Protein AF-V4HHB4-F1 (afdb_monomer)

Nearest PDB structures (foldseek):
  3eu4-assembly1_A  TM=8.683E-01  e=1.057E-12  Bacillus subtilis
  7unn-assembly1_A  TM=8.597E-01  e=3.939E-11  Corynebacterium diphtheriae
  7uno-assembly1_A  TM=8.588E-01  e=6.604E-11  Corynebacterium diphtheriae
  4pwo-assembly1_A  TM=8.362E-01  e=4.368E-11  Corynebacterium diphtheriae
  4pwp-assembly1_A  TM=8.387E-01  e=9.986E-11  Corynebacterium diphtheriae

InterPro domains:
  IPR012336 Thioredoxin-like fold [PF13462] (155-325)
  IPR036249 Thioredoxin-like superfamily [SSF52833] (148-316)

Sequence (330 aa):
MPSPSCPVCDERFDSPGAAQSHAWDAHSACHHCGQQFESGDETDLYRHWLTAHDEELTRIERKRAESAVGSPTFSDRLSNGGVGAAVGGLSRRSLLVGGGTVAVAGLALGGVALTDGASNDDGDGDGGGSASSVPDGPVATAQVPSAPGDRRYATMGSDDAAVNVTYFGNWKCPYCADFSTGFLADLVTDYVATGDVSLTYRNLTYVNGGPFLGSDTPAAARAGLAVWNEDPESYWRYHEYVMANQPPESDQWATADRLVEFATRAEVSDPSVVRTAVEENRYEEALRATTAAANEAGVSGTPTLVVGGRTVSPFQEDQTRSVIESAVSN

pLDDT: mean 84.09, std 22.55, range [25.25, 98.88]

Organism: NCBI:txid1324957

Structure (mmCIF, N/CA/C/O backbone):
data_AF-V4HHB4-F1
#
_entry.id   AF-V4HHB4-F1
#
loop_
_atom_site.group_PDB
_atom_site.id
_atom_site.type_symbol
_atom_site.label_atom_i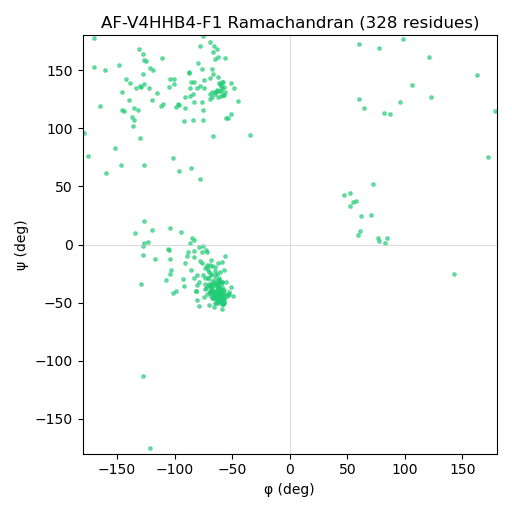d
_atom_site.label_alt_id
_atom_site.label_comp_id
_atom_site.label_asym_id
_atom_site.label_entity_id
_atom_site.label_seq_id
_atom_site.pdbx_PDB_ins_code
_atom_site.Cartn_x
_atom_site.Cartn_y
_atom_site.Cartn_z
_atom_site.occupancy
_atom_site.B_iso_or_equiv
_atom_site.auth_seq_id
_atom_site.auth_comp_id
_atom_site.auth_asym_id
_atom_site.auth_atom_id
_atom_site.pdbx_PDB_model_num
ATOM 1 N N . MET A 1 1 ? 10.190 -57.390 -5.825 1.00 57.91 1 MET A N 1
ATOM 2 C CA . MET A 1 1 ? 9.297 -56.437 -5.132 1.00 57.91 1 MET A CA 1
ATOM 3 C C . MET A 1 1 ? 8.063 -57.216 -4.712 1.00 57.91 1 MET A C 1
ATOM 5 O O . MET A 1 1 ? 7.712 -58.127 -5.459 1.00 57.91 1 MET A O 1
ATOM 9 N N . PRO A 1 2 ? 7.470 -56.973 -3.534 1.00 72.81 2 PRO A N 1
ATOM 10 C CA . PRO A 1 2 ? 6.202 -57.613 -3.191 1.00 72.81 2 PRO A CA 1
ATOM 11 C C . PRO A 1 2 ? 5.148 -57.263 -4.251 1.00 72.81 2 PRO A C 1
ATOM 13 O O . PRO A 1 2 ? 5.136 -56.135 -4.745 1.00 72.81 2 PRO A O 1
ATOM 16 N N . SER A 1 3 ? 4.319 -58.238 -4.634 1.00 83.81 3 SER A N 1
ATOM 17 C CA . SER A 1 3 ? 3.186 -57.989 -5.530 1.00 83.81 3 SER A CA 1
ATOM 18 C C . SER A 1 3 ? 2.256 -56.958 -4.887 1.00 83.81 3 SER A C 1
ATOM 20 O O . SER A 1 3 ? 1.986 -57.090 -3.689 1.00 83.81 3 SER A O 1
ATOM 22 N N . PRO A 1 4 ? 1.787 -55.948 -5.636 1.00 90.44 4 PRO A N 1
ATOM 23 C CA . PRO A 1 4 ? 0.878 -54.938 -5.109 1.00 90.44 4 PRO A CA 1
ATOM 24 C C . PRO A 1 4 ? -0.414 -55.594 -4.618 1.00 90.44 4 PRO A C 1
ATOM 26 O O . PRO A 1 4 ? -0.935 -56.504 -5.268 1.00 90.44 4 PRO A O 1
ATOM 29 N N . SER A 1 5 ? -0.910 -55.145 -3.466 1.00 93.88 5 SER A N 1
ATOM 30 C CA . SER A 1 5 ? -2.145 -55.638 -2.859 1.00 93.88 5 SER A CA 1
ATOM 31 C C . SER A 1 5 ? -3.183 -54.532 -2.711 1.00 93.88 5 SER A C 1
ATOM 33 O O . SER A 1 5 ? -2.829 -53.366 -2.546 1.00 93.88 5 SER A O 1
ATOM 35 N N . CYS A 1 6 ? -4.462 -54.899 -2.764 1.00 93.75 6 CYS A N 1
ATOM 36 C CA . CYS A 1 6 ? -5.552 -53.982 -2.455 1.00 93.75 6 CYS A CA 1
ATOM 37 C C . CYS A 1 6 ? -5.530 -53.625 -0.957 1.00 93.75 6 CYS A C 1
ATOM 39 O O . CYS A 1 6 ? -5.491 -54.543 -0.138 1.00 93.75 6 CYS A O 1
ATOM 41 N N . PRO A 1 7 ? -5.614 -52.337 -0.573 1.00 92.69 7 PRO A N 1
ATOM 42 C CA . PRO A 1 7 ? -5.589 -51.924 0.835 1.00 92.69 7 PRO A CA 1
ATOM 43 C C . PRO A 1 7 ? -6.869 -52.271 1.617 1.00 92.69 7 PRO A C 1
ATOM 45 O O . PRO A 1 7 ? -6.915 -52.055 2.823 1.00 92.69 7 PRO A O 1
ATOM 48 N N . VAL A 1 8 ? -7.914 -52.772 0.946 1.00 94.12 8 VAL A N 1
ATOM 49 C CA . VAL A 1 8 ? -9.215 -53.085 1.564 1.00 94.12 8 VAL A CA 1
ATOM 50 C C . VAL A 1 8 ? -9.383 -54.583 1.833 1.00 94.12 8 VAL A C 1
ATOM 52 O O . VAL A 1 8 ? -9.893 -54.962 2.884 1.00 94.12 8 VAL A O 1
ATOM 55 N N . CYS A 1 9 ? -8.965 -55.443 0.899 1.00 95.62 9 CYS A N 1
ATOM 56 C CA . CYS A 1 9 ? -9.180 -56.895 0.972 1.00 95.62 9 CYS A CA 1
ATOM 57 C C . CYS A 1 9 ? -7.891 -57.732 0.914 1.00 95.62 9 CYS A C 1
ATOM 59 O O . CYS A 1 9 ? -7.968 -58.960 0.901 1.00 95.62 9 CYS A O 1
ATOM 61 N N . ASP A 1 10 ? -6.721 -57.089 0.842 1.00 91.81 10 ASP A N 1
ATOM 62 C CA . ASP A 1 10 ? -5.393 -57.713 0.755 1.00 91.81 10 ASP A CA 1
ATOM 63 C C . ASP A 1 10 ? -5.166 -58.642 -0.459 1.00 91.81 10 ASP A C 1
ATOM 65 O O . ASP A 1 10 ? -4.120 -59.299 -0.560 1.00 91.81 10 ASP A O 1
ATOM 69 N N . GLU A 1 11 ? -6.098 -58.680 -1.422 1.00 94.69 11 GLU A N 1
ATOM 70 C CA . GLU A 1 11 ? -5.916 -59.398 -2.686 1.00 94.69 11 GLU A CA 1
ATOM 71 C C . GLU A 1 11 ? -4.696 -58.863 -3.436 1.00 94.69 11 GLU A C 1
ATOM 73 O O . GLU A 1 11 ? -4.443 -57.658 -3.459 1.00 94.69 11 GLU A O 1
ATOM 78 N N . ARG A 1 12 ? -3.917 -59.763 -4.045 1.00 94.94 12 ARG A N 1
ATOM 79 C CA . ARG A 1 12 ? -2.663 -59.431 -4.733 1.00 94.94 12 ARG A CA 1
ATOM 80 C C . ARG A 1 12 ? -2.845 -59.438 -6.240 1.00 94.94 12 ARG A C 1
ATOM 82 O O . ARG A 1 12 ? -3.492 -60.328 -6.781 1.00 94.94 12 ARG A O 1
ATOM 89 N N . PHE A 1 13 ? -2.183 -58.500 -6.905 1.00 94.81 13 PHE A N 1
ATOM 90 C CA . PHE A 1 13 ? -2.297 -58.282 -8.342 1.00 94.81 13 PHE A CA 1
ATOM 91 C C . PHE A 1 13 ? -0.931 -58.294 -9.024 1.00 94.81 13 PHE A C 1
ATOM 93 O O . PHE A 1 13 ? 0.106 -58.050 -8.405 1.00 94.81 13 PHE A O 1
ATOM 100 N N . ASP A 1 14 ? -0.940 -58.536 -10.333 1.00 93.44 14 ASP A N 1
ATOM 101 C CA . ASP A 1 14 ? 0.281 -58.617 -11.141 1.00 93.44 14 ASP A CA 1
ATOM 102 C C . ASP A 1 14 ? 0.873 -57.239 -11.482 1.00 93.44 14 ASP A C 1
ATOM 104 O O . ASP A 1 14 ? 2.021 -57.143 -11.916 1.00 93.44 14 ASP A O 1
ATOM 108 N N . SER A 1 15 ? 0.114 -56.153 -11.282 1.00 91.56 15 SER A N 1
ATOM 109 C CA . SER A 1 15 ? 0.593 -54.786 -11.505 1.00 91.56 15 SER A CA 1
ATOM 110 C C . SER A 1 15 ? -0.054 -53.763 -10.561 1.00 91.56 15 SER A C 1
ATOM 112 O O . SER A 1 15 ? -1.184 -53.978 -10.114 1.00 91.56 15 SER A O 1
ATOM 114 N N . PRO A 1 16 ? 0.622 -52.629 -10.278 1.00 87.19 16 PRO A N 1
ATOM 115 C CA . PRO A 1 16 ? 0.059 -51.562 -9.448 1.00 87.19 16 PRO A CA 1
ATOM 116 C C . PRO A 1 16 ? -1.238 -50.991 -10.024 1.00 87.19 16 PRO A C 1
ATOM 118 O O . PRO A 1 16 ? -2.193 -50.789 -9.286 1.00 87.19 16 PRO A O 1
ATOM 121 N N . 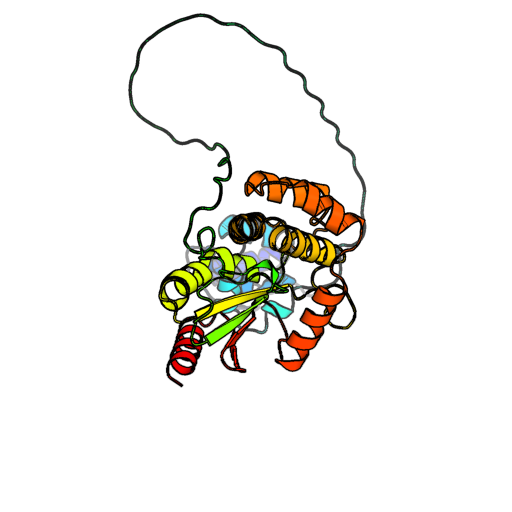GLY A 1 17 ? -1.311 -50.831 -11.351 1.00 89.50 17 GLY A N 1
ATOM 122 C CA . GLY A 1 17 ? -2.521 -50.352 -12.022 1.00 89.50 17 GLY A CA 1
ATOM 123 C C . GLY A 1 17 ? -3.707 -51.311 -11.879 1.00 89.50 17 GLY A C 1
ATOM 124 O O . GLY A 1 17 ? -4.843 -50.864 -11.740 1.00 89.50 17 GLY A O 1
ATOM 125 N N . ALA A 1 18 ? -3.459 -52.626 -11.846 1.00 92.44 18 ALA A N 1
ATOM 126 C CA . ALA A 1 18 ? -4.510 -53.612 -11.590 1.00 92.44 18 ALA A CA 1
ATOM 127 C C . ALA A 1 18 ? -5.010 -53.553 -10.137 1.00 92.44 18 ALA A C 1
ATOM 129 O O . ALA A 1 18 ? -6.217 -53.589 -9.914 1.00 92.44 18 ALA A O 1
ATOM 130 N N . ALA A 1 19 ? -4.107 -53.389 -9.163 1.00 91.81 19 ALA A N 1
ATOM 131 C CA . ALA A 1 19 ? -4.487 -53.204 -7.760 1.00 91.81 19 ALA A CA 1
ATOM 132 C C . ALA A 1 19 ? -5.270 -51.897 -7.538 1.00 91.81 19 ALA A C 1
ATOM 134 O O . ALA A 1 19 ? -6.264 -51.889 -6.815 1.00 91.81 19 ALA A O 1
ATOM 135 N N . GLN A 1 20 ? -4.853 -50.811 -8.196 1.00 91.75 20 GLN A N 1
ATOM 136 C CA . GLN A 1 20 ? -5.536 -49.517 -8.173 1.00 91.75 20 GLN A CA 1
ATOM 137 C C . GLN A 1 20 ? -6.944 -49.604 -8.765 1.00 91.75 20 GLN A C 1
ATOM 139 O O . GLN A 1 20 ? -7.893 -49.152 -8.131 1.00 91.75 20 GLN A O 1
ATOM 144 N N . SER A 1 21 ? -7.079 -50.224 -9.941 1.00 92.56 21 SER A N 1
ATOM 145 C CA . SER A 1 21 ? -8.384 -50.394 -10.595 1.00 92.56 21 SER A CA 1
ATOM 146 C C . SER A 1 21 ? -9.309 -51.256 -9.735 1.00 92.56 21 SER A C 1
ATOM 148 O O . SER A 1 21 ? -10.448 -50.881 -9.502 1.00 92.56 21 SER A O 1
ATOM 150 N N . HIS A 1 22 ? -8.801 -52.350 -9.155 1.00 95.06 22 HIS A N 1
ATOM 151 C CA . HIS A 1 22 ? -9.589 -53.182 -8.245 1.00 95.06 22 HIS A CA 1
ATOM 152 C C . HIS A 1 22 ? -10.041 -52.429 -6.984 1.00 95.06 22 HIS A C 1
ATOM 154 O O . HIS A 1 22 ? -11.185 -52.590 -6.564 1.00 95.06 22 HIS A O 1
ATOM 160 N N . ALA A 1 23 ? -9.175 -51.610 -6.373 1.00 94.19 23 ALA A N 1
ATOM 161 C CA . ALA A 1 23 ? -9.536 -50.831 -5.186 1.00 94.19 23 ALA A CA 1
ATOM 162 C C . ALA A 1 23 ? -10.749 -49.923 -5.449 1.00 94.19 23 ALA A C 1
ATOM 164 O O . ALA A 1 23 ? -11.641 -49.833 -4.606 1.00 94.19 23 ALA A O 1
ATOM 165 N N . TRP A 1 24 ? -10.824 -49.317 -6.635 1.00 93.62 24 TRP A N 1
ATOM 166 C CA . TRP A 1 24 ? -11.978 -48.515 -7.019 1.00 93.62 24 TRP A CA 1
ATOM 167 C C . TRP A 1 24 ? -13.176 -49.362 -7.467 1.00 93.62 24 TRP A C 1
ATOM 169 O O . TRP A 1 24 ? -14.264 -49.230 -6.913 1.00 93.62 24 TRP A O 1
ATOM 179 N N . ASP A 1 25 ? -12.989 -50.277 -8.415 1.00 93.50 25 ASP A N 1
ATOM 180 C CA . ASP A 1 25 ? -14.100 -50.995 -9.051 1.00 93.50 25 ASP A CA 1
ATOM 181 C C . ASP A 1 25 ? -14.829 -51.939 -8.084 1.00 93.50 25 ASP A C 1
ATOM 183 O O . ASP A 1 25 ? -16.045 -52.106 -8.175 1.00 93.50 25 ASP A O 1
ATOM 187 N N . ALA A 1 26 ? -14.099 -52.567 -7.156 1.00 94.19 26 ALA A N 1
ATOM 188 C CA . ALA A 1 26 ? -14.674 -53.522 -6.212 1.00 94.19 26 ALA A CA 1
ATOM 189 C C . ALA A 1 26 ? -15.100 -52.880 -4.884 1.00 94.19 26 ALA A C 1
ATOM 191 O O . ALA A 1 26 ? -16.037 -53.371 -4.254 1.00 94.19 26 ALA A O 1
ATOM 192 N N . HIS A 1 27 ? -14.430 -51.801 -4.456 1.00 93.56 27 HIS A N 1
ATOM 193 C CA . HIS A 1 27 ? -14.609 -51.236 -3.108 1.00 93.56 27 HIS A CA 1
ATOM 194 C C . HIS A 1 27 ? -14.923 -49.739 -3.086 1.00 93.56 27 HIS A C 1
ATOM 196 O O . HIS A 1 27 ? -15.092 -49.185 -2.003 1.00 93.56 27 HIS A O 1
ATOM 202 N N . SER A 1 28 ? -14.974 -49.078 -4.249 1.00 94.56 28 SER A N 1
ATOM 203 C CA . SER A 1 28 ? -15.071 -47.614 -4.370 1.00 94.56 28 SER A CA 1
ATOM 204 C C . SER A 1 28 ? -14.066 -46.908 -3.456 1.00 94.56 28 SER A C 1
ATOM 206 O O . SER A 1 28 ? -14.408 -45.961 -2.756 1.00 94.56 28 SER A O 1
ATOM 208 N N . ALA A 1 29 ? -12.828 -47.416 -3.401 1.00 93.94 29 ALA A N 1
ATOM 209 C CA . ALA A 1 29 ? -11.842 -47.021 -2.403 1.00 93.94 29 ALA A CA 1
ATOM 210 C C . ALA A 1 29 ? -10.550 -46.445 -2.996 1.00 93.94 29 ALA A C 1
ATOM 212 O O . ALA A 1 29 ? -10.108 -46.810 -4.087 1.00 93.94 29 ALA A O 1
ATOM 213 N N . CYS A 1 30 ? -9.893 -45.574 -2.227 1.00 93.62 30 CYS A N 1
ATOM 214 C CA . CYS A 1 30 ? -8.567 -45.061 -2.541 1.00 93.62 30 CYS A CA 1
ATOM 215 C C . CYS A 1 30 ? -7.524 -46.174 -2.455 1.00 93.62 30 CYS A C 1
ATOM 217 O O . CYS A 1 30 ? -7.374 -46.835 -1.429 1.00 93.62 30 CYS A O 1
ATOM 219 N N . HIS A 1 31 ? -6.740 -46.342 -3.516 1.00 92.69 31 HIS A N 1
ATOM 220 C CA . HIS A 1 31 ? -5.709 -47.373 -3.568 1.00 92.69 31 HIS A CA 1
ATOM 221 C C . HIS A 1 31 ? -4.490 -47.093 -2.665 1.00 92.69 31 HIS A C 1
ATOM 223 O O . HIS A 1 31 ? -3.751 -48.027 -2.362 1.00 92.69 31 HIS A O 1
ATOM 229 N N . HIS A 1 32 ? -4.287 -45.844 -2.222 1.00 90.25 32 HIS A N 1
ATOM 230 C CA . HIS A 1 32 ? -3.193 -45.475 -1.316 1.00 90.25 32 HIS A CA 1
ATOM 231 C C . HIS A 1 32 ? -3.515 -45.782 0.155 1.00 90.25 32 HIS A C 1
ATOM 233 O O . HIS A 1 32 ? -2.651 -46.259 0.886 1.00 90.25 32 HIS A O 1
ATOM 239 N N . CYS A 1 33 ? -4.754 -45.530 0.596 1.00 92.81 33 CYS A N 1
ATOM 240 C CA . CYS A 1 33 ? -5.127 -45.586 2.018 1.00 92.81 33 CYS A CA 1
ATOM 241 C C . CYS A 1 33 ? -6.346 -46.465 2.342 1.00 92.81 33 CYS A C 1
ATOM 243 O O . CYS A 1 33 ? -6.641 -46.683 3.514 1.00 92.81 33 CYS A O 1
ATOM 245 N N . GLY A 1 34 ? -7.071 -46.959 1.335 1.00 92.62 34 GLY A N 1
ATOM 246 C CA . GLY A 1 34 ? -8.276 -47.775 1.509 1.00 92.62 34 GLY A CA 1
ATOM 247 C C . GLY A 1 34 ? -9.538 -46.999 1.900 1.00 92.62 34 GLY A C 1
ATOM 248 O O . GLY A 1 34 ? -10.566 -47.627 2.148 1.00 92.62 34 GLY A O 1
ATOM 249 N N . GLN A 1 35 ? -9.499 -45.661 1.951 1.00 93.00 35 GLN A N 1
ATOM 250 C CA . GLN A 1 35 ? -10.684 -44.844 2.233 1.00 93.00 35 GLN A CA 1
ATOM 251 C C . GLN A 1 35 ? -11.770 -45.090 1.180 1.00 93.00 35 GLN A C 1
ATOM 253 O O . GLN A 1 35 ? -11.488 -44.989 -0.009 1.00 93.00 35 GLN A O 1
ATOM 258 N N . GLN A 1 36 ? -12.992 -45.396 1.618 1.00 91.81 36 GLN A N 1
ATOM 259 C CA . GLN A 1 36 ? -14.142 -45.643 0.743 1.00 91.81 36 GLN A CA 1
ATOM 260 C C . GLN A 1 36 ? -14.880 -44.342 0.402 1.00 91.81 36 GLN A C 1
ATOM 262 O O . GLN A 1 36 ? -14.943 -43.422 1.221 1.00 91.81 36 GLN A O 1
ATOM 267 N N . PHE A 1 37 ? -15.460 -44.301 -0.793 1.00 89.81 37 PHE A N 1
ATOM 268 C CA . PHE A 1 37 ? -16.237 -43.197 -1.352 1.00 89.81 37 PHE A CA 1
ATOM 269 C C . PHE A 1 37 ? -17.596 -43.704 -1.841 1.00 89.81 37 PHE A C 1
ATOM 271 O O . PHE A 1 37 ? -17.804 -44.909 -2.003 1.00 89.81 37 PHE A O 1
ATOM 278 N N . GLU A 1 38 ? -18.536 -42.788 -2.072 1.00 84.81 38 GLU A N 1
ATOM 279 C CA . GLU A 1 38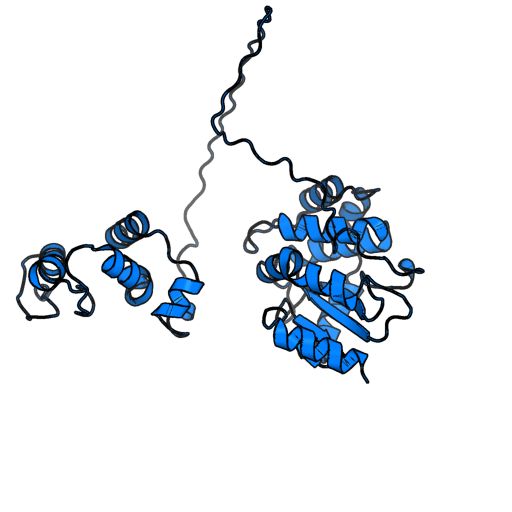 ? -19.825 -43.148 -2.660 1.00 84.81 38 GLU A CA 1
ATOM 280 C C . GLU A 1 38 ? -19.630 -43.658 -4.097 1.00 84.81 38 GLU A C 1
ATOM 282 O O . GLU A 1 38 ? -18.928 -43.058 -4.911 1.00 84.81 38 GLU A O 1
ATOM 287 N N . SER A 1 39 ? -20.231 -44.807 -4.409 1.00 68.50 39 SER A N 1
ATOM 288 C CA . SER A 1 39 ? -20.037 -45.476 -5.695 1.00 68.50 39 SER A CA 1
ATOM 289 C C . SER A 1 39 ? -20.689 -44.688 -6.837 1.00 68.50 39 SER A C 1
ATOM 291 O O . SER A 1 39 ? -21.903 -44.472 -6.806 1.00 68.50 39 SER A O 1
ATOM 293 N N . GLY A 1 40 ? -19.926 -44.343 -7.879 1.00 67.88 40 GLY A N 1
ATOM 294 C CA . GLY A 1 40 ? -20.480 -43.858 -9.152 1.00 67.88 40 GLY A CA 1
ATOM 295 C C . GLY A 1 40 ? -19.684 -42.754 -9.849 1.00 67.88 40 GLY A C 1
ATOM 296 O O . GLY A 1 40 ? -19.749 -42.672 -11.074 1.00 67.88 40 GLY A O 1
ATOM 297 N N . ASP A 1 41 ? -18.910 -41.956 -9.108 1.00 79.69 41 ASP A N 1
ATOM 298 C CA . ASP A 1 41 ? -18.083 -40.874 -9.659 1.00 79.69 41 ASP A CA 1
ATOM 299 C C . ASP A 1 41 ? -16.708 -40.820 -8.966 1.00 79.69 41 ASP A C 1
ATOM 301 O O . ASP A 1 41 ? -16.609 -40.703 -7.746 1.00 79.69 41 ASP A O 1
ATOM 305 N N . GLU A 1 42 ? -15.631 -40.905 -9.753 1.00 87.44 42 GLU A N 1
ATOM 306 C CA . GLU A 1 42 ? -14.242 -40.840 -9.268 1.00 87.44 42 GLU A CA 1
ATOM 307 C C . GLU A 1 42 ? -13.824 -39.422 -8.837 1.00 87.44 42 GLU A C 1
ATOM 309 O O . GLU A 1 42 ? -12.722 -39.228 -8.330 1.00 87.44 42 GLU A O 1
ATOM 314 N N . THR A 1 43 ? -14.672 -38.411 -9.016 1.00 88.69 43 THR A N 1
ATOM 315 C CA . THR A 1 43 ? -14.356 -37.014 -8.687 1.00 88.69 43 THR A CA 1
ATOM 316 C C . THR A 1 43 ? -13.928 -36.840 -7.221 1.00 88.69 43 THR A C 1
ATOM 318 O O . THR A 1 43 ? -12.925 -36.177 -6.949 1.00 88.69 43 THR A O 1
ATOM 321 N N . ASP A 1 44 ? -14.598 -37.483 -6.263 1.00 88.94 44 ASP A N 1
ATOM 322 C CA . ASP A 1 44 ? -14.196 -37.394 -4.850 1.00 88.94 44 ASP A CA 1
ATOM 323 C C . ASP A 1 44 ? -12.889 -38.131 -4.557 1.00 88.94 44 ASP A C 1
ATOM 325 O O . ASP A 1 44 ? -12.063 -37.644 -3.779 1.00 88.94 44 ASP A O 1
ATOM 329 N N . LEU A 1 45 ? -12.645 -39.243 -5.253 1.00 91.50 45 LEU A N 1
ATOM 330 C CA . LEU A 1 45 ? -11.363 -39.939 -5.213 1.00 91.50 45 LEU A CA 1
ATOM 331 C C . LEU A 1 45 ? -10.234 -39.030 -5.724 1.00 91.50 45 LEU A C 1
ATOM 333 O O . LEU A 1 45 ? -9.182 -38.941 -5.092 1.00 91.50 45 LEU A O 1
ATOM 337 N N . TYR A 1 46 ? -10.446 -38.328 -6.838 1.00 92.75 46 TYR A N 1
ATOM 338 C CA . TYR A 1 46 ? -9.444 -37.436 -7.421 1.00 92.75 46 TYR A CA 1
ATOM 339 C C . TYR A 1 46 ? -9.167 -36.208 -6.561 1.00 92.75 46 TYR A C 1
ATOM 341 O O . TYR A 1 46 ? -8.005 -35.827 -6.408 1.00 92.75 46 TYR A O 1
ATOM 349 N N . ARG A 1 47 ? -10.197 -35.612 -5.947 1.00 90.06 47 ARG A N 1
ATOM 350 C CA . ARG A 1 47 ? -9.989 -34.544 -4.957 1.00 90.06 47 ARG A CA 1
ATOM 351 C C . ARG A 1 47 ? -9.165 -35.060 -3.787 1.00 90.06 47 ARG A C 1
ATOM 353 O O . ARG A 1 47 ? -8.176 -34.433 -3.421 1.00 90.06 47 ARG A O 1
ATOM 360 N N . HIS A 1 48 ? -9.525 -36.229 -3.261 1.00 91.44 48 HIS A N 1
ATOM 361 C CA . HIS A 1 48 ? -8.805 -36.857 -2.163 1.00 91.44 48 HIS A CA 1
ATOM 362 C C . HIS A 1 48 ? -7.337 -37.141 -2.515 1.00 91.44 48 HIS A C 1
ATOM 364 O O . HIS A 1 48 ? -6.455 -36.870 -1.704 1.00 91.44 48 HIS A O 1
ATOM 370 N N . TRP A 1 49 ? -7.045 -37.611 -3.729 1.00 92.81 49 TRP A N 1
ATOM 371 C CA . TRP A 1 49 ? -5.674 -37.799 -4.210 1.00 92.81 49 TRP A CA 1
ATOM 372 C C . TRP A 1 49 ? -4.857 -36.510 -4.157 1.00 92.81 49 TRP A C 1
ATOM 374 O O . TRP A 1 49 ? -3.764 -36.506 -3.594 1.00 92.81 49 TRP A O 1
ATOM 384 N N . LEU A 1 50 ? -5.394 -35.410 -4.688 1.00 89.06 50 LEU A N 1
ATOM 385 C CA . LEU A 1 50 ? -4.686 -34.128 -4.754 1.00 89.06 50 LEU A CA 1
ATOM 386 C C . LEU A 1 50 ? -4.547 -33.437 -3.389 1.00 89.06 50 LEU A C 1
ATOM 388 O O . LEU A 1 50 ? -3.695 -32.565 -3.235 1.00 89.06 50 LEU A O 1
ATOM 392 N N . THR A 1 51 ? -5.364 -33.798 -2.396 1.00 85.50 51 THR A N 1
ATOM 393 C CA . THR A 1 51 ? -5.286 -33.210 -1.049 1.00 85.50 51 THR A CA 1
ATOM 394 C C . THR A 1 51 ? -4.525 -34.071 -0.045 1.00 85.50 51 THR A C 1
ATOM 396 O O . THR A 1 51 ? -3.787 -33.528 0.771 1.00 85.50 51 THR A O 1
ATOM 399 N N . ALA A 1 52 ? -4.710 -35.394 -0.070 1.00 87.81 52 ALA A N 1
ATOM 400 C CA . ALA A 1 52 ? -4.191 -36.312 0.949 1.00 87.81 52 ALA A CA 1
ATOM 401 C C . ALA A 1 52 ? -2.960 -37.105 0.488 1.00 87.81 52 ALA A C 1
ATOM 403 O O . ALA A 1 52 ? -2.155 -37.509 1.323 1.00 87.81 52 ALA A O 1
ATOM 404 N N . HIS A 1 53 ? -2.801 -37.304 -0.823 1.00 91.56 53 HIS A N 1
ATOM 405 C CA . HIS A 1 53 ? -1.756 -38.151 -1.405 1.00 91.56 53 HIS A CA 1
ATOM 406 C C . HIS A 1 53 ? -0.916 -37.422 -2.458 1.00 91.56 53 HIS A C 1
ATOM 408 O O . HIS A 1 53 ? -0.260 -38.074 -3.262 1.00 91.56 53 HIS A O 1
ATOM 414 N N . ASP A 1 54 ? -0.899 -36.083 -2.458 1.00 84.06 54 ASP A N 1
ATOM 415 C CA . ASP A 1 54 ? -0.264 -35.270 -3.507 1.00 84.06 54 ASP A CA 1
ATOM 416 C C . ASP A 1 54 ? 1.174 -35.728 -3.822 1.00 84.06 54 ASP A C 1
ATOM 418 O O . ASP A 1 54 ? 1.543 -35.915 -4.984 1.00 84.06 54 ASP A O 1
ATOM 422 N N . GLU A 1 55 ? 1.968 -35.996 -2.785 1.00 85.69 55 GLU A N 1
ATOM 423 C CA . GLU A 1 55 ? 3.366 -36.427 -2.908 1.00 85.69 55 GLU A CA 1
ATOM 424 C C . GLU A 1 55 ? 3.537 -37.881 -3.381 1.00 85.69 55 GLU A C 1
ATOM 426 O O . GLU A 1 55 ? 4.600 -38.246 -3.886 1.00 85.69 55 GLU A O 1
ATOM 431 N N . GLU A 1 56 ? 2.501 -38.709 -3.241 1.00 86.75 56 GLU A N 1
ATOM 432 C CA . GLU A 1 56 ? 2.496 -40.122 -3.632 1.00 86.75 56 GLU A CA 1
ATOM 433 C C . GLU A 1 56 ? 2.008 -40.327 -5.074 1.00 86.75 56 GLU A C 1
ATOM 435 O O . GLU A 1 56 ? 2.256 -41.385 -5.658 1.00 86.75 56 GLU A O 1
ATOM 440 N N . LEU A 1 57 ? 1.366 -39.315 -5.674 1.00 87.12 57 LEU A N 1
ATOM 441 C CA . LEU A 1 57 ? 0.853 -39.396 -7.039 1.00 87.12 57 LEU A CA 1
ATOM 442 C C . LEU A 1 57 ? 1.978 -39.431 -8.070 1.00 87.12 57 LEU A C 1
ATOM 444 O O . LEU A 1 57 ? 2.829 -38.538 -8.167 1.00 87.12 57 LEU A O 1
ATOM 448 N N . THR A 1 58 ? 1.907 -40.411 -8.966 1.00 89.12 58 THR A N 1
ATOM 449 C CA . THR A 1 58 ? 2.684 -40.364 -10.200 1.00 89.12 58 THR A CA 1
ATOM 450 C C . THR A 1 58 ? 2.224 -39.195 -11.077 1.00 89.12 58 THR A C 1
ATOM 452 O O . THR A 1 58 ? 1.098 -38.702 -10.991 1.00 89.12 58 THR A O 1
ATOM 455 N N . ARG A 1 59 ? 3.078 -38.767 -12.017 1.00 86.25 59 ARG A N 1
ATOM 456 C CA . ARG A 1 59 ? 2.723 -37.700 -12.977 1.00 86.25 59 ARG A CA 1
ATOM 457 C C . ARG A 1 59 ? 1.450 -37.994 -13.775 1.00 86.25 59 ARG A C 1
ATOM 459 O O . ARG A 1 59 ? 0.753 -37.061 -14.159 1.00 86.25 59 ARG A O 1
ATOM 466 N N . ILE A 1 60 ? 1.175 -39.268 -14.057 1.00 88.31 60 ILE A N 1
ATOM 467 C CA . ILE A 1 60 ? -0.007 -39.677 -14.822 1.00 88.31 60 ILE A CA 1
ATOM 468 C C . ILE A 1 60 ? -1.260 -39.551 -13.951 1.00 88.31 60 ILE A C 1
ATOM 470 O O . ILE A 1 60 ? -2.250 -38.985 -14.406 1.00 88.31 60 ILE A O 1
ATOM 474 N N . GLU A 1 61 ? -1.200 -40.010 -12.701 1.00 89.56 61 GLU A N 1
ATOM 475 C CA . GLU A 1 61 ? -2.316 -39.925 -11.750 1.00 89.56 61 GLU A CA 1
ATOM 476 C C . GLU A 1 61 ? -2.654 -38.484 -11.404 1.00 89.56 61 GLU A C 1
ATOM 478 O O . GLU A 1 61 ? -3.819 -38.104 -11.470 1.00 89.56 61 GLU A O 1
ATOM 483 N N . ARG A 1 62 ? -1.635 -37.658 -11.143 1.00 90.31 62 ARG A N 1
ATOM 484 C CA . ARG A 1 62 ? -1.815 -36.227 -10.895 1.00 90.31 62 ARG A CA 1
ATOM 485 C C . ARG A 1 62 ? -2.509 -35.543 -12.066 1.00 90.31 62 ARG A C 1
ATOM 487 O O . ARG A 1 62 ? -3.530 -34.897 -11.873 1.00 90.31 62 ARG A O 1
ATOM 494 N N . LYS A 1 63 ? -2.011 -35.746 -13.291 1.00 89.00 63 LYS A N 1
ATOM 495 C CA . LYS A 1 63 ? -2.623 -35.148 -14.484 1.00 89.00 63 LYS A CA 1
ATOM 496 C C . LYS A 1 63 ? -4.063 -35.627 -14.680 1.00 89.00 63 LYS A C 1
ATOM 498 O O . LYS A 1 63 ? -4.911 -34.830 -15.074 1.00 89.00 63 LYS A O 1
ATOM 503 N N . ARG A 1 64 ? -4.343 -36.911 -14.427 1.00 88.69 64 ARG A N 1
ATOM 504 C CA . ARG A 1 64 ? -5.697 -37.478 -14.513 1.00 88.69 64 ARG A CA 1
ATOM 505 C C . ARG A 1 64 ? -6.628 -36.829 -13.488 1.00 88.69 64 ARG A C 1
ATOM 507 O O . ARG A 1 64 ? -7.706 -36.394 -13.875 1.00 88.69 64 ARG A O 1
ATOM 514 N N . ALA A 1 65 ? -6.183 -36.694 -12.240 1.00 90.12 65 ALA A N 1
ATOM 515 C CA . ALA A 1 65 ? -6.947 -36.057 -11.176 1.00 90.12 65 ALA A CA 1
ATOM 516 C C . ALA A 1 65 ? -7.203 -34.568 -11.466 1.00 90.12 65 ALA A C 1
ATOM 518 O O . ALA A 1 65 ? -8.352 -34.140 -11.478 1.00 90.12 65 ALA A O 1
ATOM 519 N N . GLU A 1 66 ? -6.168 -33.795 -11.806 1.00 87.94 66 GLU A N 1
ATOM 520 C CA . GLU A 1 66 ? -6.294 -32.362 -12.123 1.00 87.94 66 GLU A CA 1
ATOM 521 C C . GLU A 1 66 ? -7.183 -32.111 -13.347 1.00 87.94 66 GLU A C 1
ATOM 523 O O . GLU A 1 66 ? -7.922 -31.132 -13.383 1.00 87.94 66 GLU A O 1
ATOM 528 N N . SER A 1 67 ? -7.156 -33.002 -14.343 1.00 89.56 67 SER A N 1
ATOM 529 C CA . SER A 1 67 ? -8.038 -32.885 -15.514 1.00 89.56 67 SER A CA 1
ATOM 530 C C . SER A 1 67 ? -9.500 -33.189 -15.178 1.00 89.56 67 SER A C 1
ATOM 532 O O . SER A 1 67 ? -10.388 -32.671 -15.847 1.00 89.56 67 SER A O 1
ATOM 534 N N . ALA A 1 68 ? -9.750 -34.043 -14.181 1.00 87.31 68 ALA A N 1
ATOM 535 C CA . ALA A 1 68 ? -11.097 -34.424 -13.772 1.00 87.31 68 ALA A CA 1
ATOM 536 C C . ALA A 1 68 ? -11.742 -33.380 -12.849 1.00 87.31 68 ALA A C 1
ATOM 538 O O . ALA A 1 68 ? -12.928 -33.100 -12.993 1.00 87.31 68 ALA A O 1
ATOM 539 N N . VAL A 1 69 ? -10.977 -32.801 -11.914 1.00 86.62 69 VAL A N 1
ATOM 540 C CA . VAL A 1 69 ? -11.542 -31.969 -10.830 1.00 86.62 69 VAL A CA 1
ATOM 541 C C . VAL A 1 69 ? -10.929 -30.575 -10.704 1.00 86.62 69 VAL A C 1
ATOM 543 O O . VAL A 1 69 ? -11.336 -29.809 -9.833 1.00 86.62 69 VAL A O 1
ATOM 546 N N . GLY A 1 70 ? -9.976 -30.228 -11.571 1.00 82.81 70 GLY A N 1
ATOM 547 C CA . GLY A 1 70 ? -9.157 -29.025 -11.440 1.00 82.81 70 GLY A CA 1
ATOM 548 C C . GLY A 1 70 ? -8.049 -29.179 -10.393 1.00 82.81 70 GLY A C 1
ATOM 549 O O . GLY A 1 70 ? -8.010 -30.138 -9.621 1.00 82.81 70 GLY A O 1
ATOM 550 N N . SER A 1 71 ? -7.114 -28.229 -10.364 1.00 72.56 71 SER A N 1
ATOM 551 C CA . SER A 1 71 ? -6.119 -28.155 -9.290 1.00 72.56 71 SER A CA 1
ATOM 552 C C . SER A 1 71 ? -6.779 -27.572 -8.032 1.00 72.56 71 SER A C 1
ATOM 554 O O . SER A 1 71 ? -7.284 -26.451 -8.105 1.00 72.56 71 SER A O 1
ATOM 556 N N . PRO A 1 72 ? -6.769 -28.270 -6.878 1.00 64.69 72 PRO A N 1
ATOM 557 C CA . PRO A 1 72 ? -7.401 -27.763 -5.668 1.00 64.69 72 PRO A CA 1
ATOM 558 C C . PRO A 1 72 ? -6.719 -26.476 -5.221 1.00 64.69 72 PRO A C 1
ATOM 560 O O . PRO A 1 72 ? -5.480 -26.406 -5.149 1.00 64.69 72 PRO A O 1
ATOM 563 N N . THR A 1 73 ? -7.544 -25.481 -4.903 1.00 62.41 73 THR A N 1
ATOM 564 C CA . THR A 1 73 ? -7.103 -24.213 -4.332 1.00 62.41 73 THR A CA 1
ATOM 565 C C . THR A 1 73 ? -6.547 -24.443 -2.929 1.00 62.41 73 THR A C 1
ATOM 567 O O . THR A 1 73 ? -6.731 -25.496 -2.313 1.00 62.41 73 THR A O 1
ATOM 570 N N . PHE A 1 74 ? -5.839 -23.458 -2.387 1.00 48.25 74 PHE A N 1
ATOM 571 C CA . PHE A 1 74 ? -5.330 -23.549 -1.020 1.00 48.25 74 PHE A CA 1
ATOM 572 C C . PHE A 1 74 ? -6.459 -23.728 0.019 1.00 48.25 74 PHE A C 1
ATOM 574 O O . PHE A 1 74 ? -6.284 -24.477 0.978 1.00 48.25 74 PHE A O 1
ATOM 581 N N . SER A 1 75 ? -7.638 -23.137 -0.220 1.00 47.81 75 SER A N 1
ATOM 582 C CA . SER A 1 75 ? -8.838 -23.323 0.611 1.00 47.81 75 SER A CA 1
ATOM 583 C C . SER A 1 75 ? -9.311 -24.783 0.619 1.00 47.81 75 SER A C 1
ATOM 585 O O . SER A 1 75 ? -9.509 -25.365 1.684 1.00 47.81 75 SER A O 1
ATOM 587 N N . ASP A 1 76 ? -9.358 -25.429 -0.553 1.00 55.00 76 ASP A N 1
ATOM 588 C CA . ASP A 1 76 ? -9.758 -26.840 -0.684 1.00 55.00 76 ASP A CA 1
ATOM 589 C C . ASP A 1 76 ? -8.803 -27.786 0.064 1.00 55.00 76 ASP A C 1
ATOM 591 O O . ASP A 1 76 ? -9.214 -28.797 0.640 1.00 55.00 76 ASP A O 1
ATOM 595 N N . ARG A 1 77 ? -7.509 -27.441 0.097 1.00 59.41 77 ARG A N 1
ATOM 596 C CA . ARG A 1 77 ? -6.478 -28.199 0.826 1.00 59.41 77 ARG A CA 1
ATOM 597 C C . ARG A 1 77 ? -6.574 -28.000 2.338 1.00 59.41 77 ARG A C 1
ATOM 599 O O . ARG A 1 77 ? -6.319 -28.942 3.087 1.00 59.41 77 ARG A O 1
ATOM 606 N N . LEU A 1 78 ? -6.971 -26.811 2.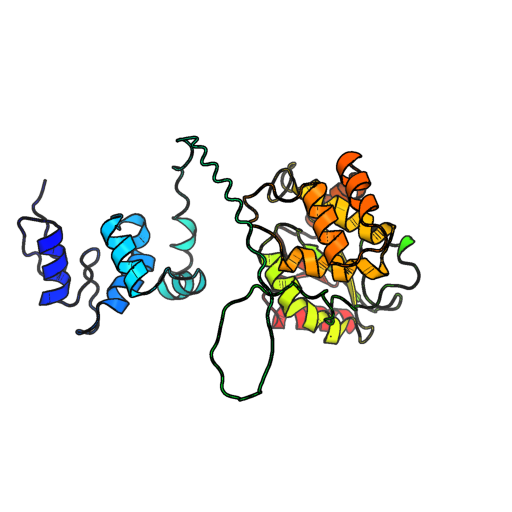793 1.00 54.47 78 LEU A N 1
ATOM 607 C CA . LEU A 1 78 ? -7.183 -26.524 4.212 1.00 54.47 78 LEU A CA 1
ATOM 608 C C . LEU A 1 78 ? -8.434 -27.215 4.762 1.00 54.47 78 LEU A C 1
ATOM 610 O O . LEU A 1 78 ? -8.366 -27.794 5.847 1.00 54.47 78 LEU A O 1
ATOM 614 N N . SER A 1 79 ? -9.537 -27.206 4.010 1.00 56.91 79 SER A N 1
ATOM 615 C CA . SER A 1 79 ? -10.797 -27.832 4.427 1.00 56.91 79 SER A CA 1
ATOM 616 C C . SER A 1 79 ? -10.702 -29.354 4.550 1.00 56.91 79 SER A C 1
ATOM 618 O O . SER A 1 79 ? -11.339 -29.922 5.434 1.00 56.91 79 SER A O 1
ATOM 620 N N . ASN A 1 80 ? -9.884 -30.011 3.718 1.00 54.34 80 ASN A N 1
ATOM 621 C CA . ASN A 1 80 ? -9.797 -31.475 3.685 1.00 54.34 80 ASN A CA 1
ATOM 622 C C . ASN A 1 80 ? -8.557 -32.071 4.380 1.00 54.34 80 ASN A C 1
ATOM 624 O O . ASN A 1 80 ? -8.597 -33.241 4.754 1.00 54.34 80 ASN A O 1
ATOM 628 N N . GLY A 1 81 ? -7.461 -31.318 4.557 1.00 46.12 81 GLY A N 1
ATOM 629 C CA . GLY A 1 81 ? -6.180 -31.863 5.043 1.00 46.12 81 GLY A CA 1
ATOM 630 C C . GLY A 1 81 ? -5.674 -31.322 6.383 1.00 46.12 81 GLY A C 1
ATOM 631 O O . GLY A 1 81 ? -4.735 -31.882 6.953 1.00 46.12 81 GLY A O 1
ATOM 632 N N . GLY A 1 82 ? -6.263 -30.238 6.902 1.00 41.38 82 GLY A N 1
ATOM 633 C CA . GLY A 1 82 ? -5.725 -29.534 8.066 1.00 41.38 82 GLY A CA 1
ATOM 634 C C . GLY A 1 82 ? -4.305 -28.983 7.841 1.00 41.38 82 GLY A C 1
ATOM 635 O O . GLY A 1 82 ? -3.630 -29.246 6.845 1.00 41.38 82 GLY A O 1
ATOM 636 N N . VAL A 1 83 ? -3.822 -28.196 8.803 1.00 40.59 83 VAL A N 1
ATOM 637 C CA . VAL A 1 83 ? -2.557 -27.427 8.743 1.00 40.59 83 VAL A CA 1
ATOM 638 C C . VAL A 1 83 ? -1.279 -28.240 8.452 1.00 40.59 83 VAL A C 1
ATOM 640 O O . VAL A 1 83 ? -0.240 -27.646 8.183 1.00 40.59 83 VAL A O 1
ATOM 643 N N . GLY A 1 84 ? -1.326 -29.577 8.470 1.00 41.50 84 GLY A N 1
ATOM 644 C CA . GLY A 1 84 ? -0.173 -30.447 8.208 1.00 41.50 84 GLY A CA 1
ATOM 645 C C . GLY A 1 84 ? 0.189 -30.619 6.727 1.00 41.50 84 GLY A C 1
ATOM 646 O O . GLY A 1 84 ? 1.370 -30.729 6.407 1.00 41.50 84 GLY A O 1
ATOM 647 N N . ALA A 1 85 ? -0.787 -30.590 5.813 1.00 41.19 85 ALA A N 1
ATOM 648 C CA . ALA A 1 85 ? -0.542 -30.827 4.383 1.00 41.19 85 ALA A CA 1
ATOM 649 C C . ALA A 1 85 ? 0.010 -29.588 3.647 1.00 41.19 85 ALA A C 1
ATOM 651 O O . ALA A 1 85 ? 0.747 -29.707 2.670 1.00 41.19 85 ALA A O 1
ATOM 652 N N . ALA A 1 86 ? -0.280 -28.382 4.149 1.00 38.25 86 ALA A N 1
ATOM 653 C CA . ALA A 1 86 ? 0.149 -27.117 3.546 1.00 38.25 86 ALA A CA 1
ATOM 654 C C . ALA A 1 86 ? 1.668 -26.859 3.630 1.00 38.25 86 ALA A C 1
ATOM 656 O O . ALA A 1 86 ? 2.192 -26.023 2.898 1.00 38.25 86 ALA A O 1
ATOM 657 N N . VAL A 1 87 ? 2.380 -27.570 4.510 1.00 41.16 87 VAL A N 1
ATOM 658 C CA . VAL A 1 87 ? 3.806 -27.331 4.796 1.00 41.16 87 VAL A CA 1
ATOM 659 C C . VAL A 1 87 ? 4.722 -28.383 4.139 1.00 41.16 87 VAL A C 1
ATOM 661 O O . VAL A 1 87 ? 5.931 -28.175 4.068 1.00 41.16 87 VAL A O 1
ATOM 664 N N . GLY A 1 88 ? 4.171 -29.492 3.622 1.00 33.72 88 GLY A N 1
ATOM 665 C CA . GLY A 1 88 ? 4.942 -30.615 3.057 1.00 33.72 88 GLY A CA 1
ATOM 666 C C . GLY A 1 88 ? 5.447 -30.413 1.621 1.00 33.72 88 GLY A C 1
ATOM 667 O O . GLY A 1 88 ? 6.574 -30.785 1.300 1.00 33.72 88 GLY A O 1
ATOM 668 N N . GLY A 1 89 ? 4.681 -29.718 0.774 1.00 34.75 89 GLY A N 1
ATOM 669 C CA . GLY A 1 89 ? 4.895 -29.728 -0.682 1.00 34.75 89 GLY A CA 1
ATOM 670 C C . GLY A 1 89 ? 6.082 -28.924 -1.235 1.00 34.75 89 GLY A C 1
ATOM 671 O O . GLY A 1 89 ? 6.317 -28.938 -2.443 1.00 34.75 89 GLY A O 1
ATOM 672 N N . LEU A 1 90 ? 6.864 -28.221 -0.411 1.00 42.75 90 LEU A N 1
ATOM 673 C CA . LEU A 1 90 ? 8.014 -27.436 -0.888 1.00 42.75 90 LEU A CA 1
ATOM 674 C C . LEU A 1 90 ? 9.323 -28.228 -0.767 1.00 42.75 90 LEU A C 1
ATOM 676 O O . LEU A 1 90 ? 10.261 -27.849 -0.063 1.00 42.75 90 LEU A O 1
ATOM 680 N N . SER A 1 91 ? 9.406 -29.340 -1.500 1.00 34.88 91 SER A N 1
ATOM 681 C CA . SER A 1 91 ? 10.648 -30.097 -1.654 1.00 34.88 91 SER A CA 1
ATOM 682 C C . SER A 1 91 ? 11.458 -29.635 -2.869 1.00 34.88 91 SER A C 1
ATOM 684 O O . SER A 1 91 ? 11.071 -29.734 -4.032 1.00 34.88 91 SER A O 1
ATOM 686 N N . ARG A 1 92 ? 12.650 -29.145 -2.534 1.00 41.97 92 ARG A N 1
ATOM 687 C CA . ARG A 1 92 ? 13.831 -28.839 -3.349 1.00 41.97 92 ARG A CA 1
ATOM 688 C C . ARG A 1 92 ? 14.045 -29.806 -4.530 1.00 41.97 92 ARG A C 1
ATOM 690 O O . ARG A 1 92 ? 14.742 -30.802 -4.358 1.00 41.97 92 ARG A O 1
ATOM 697 N N . ARG A 1 93 ? 13.565 -29.494 -5.741 1.00 36.22 93 ARG A N 1
ATOM 698 C CA . ARG A 1 93 ? 14.120 -30.013 -7.020 1.00 36.22 93 ARG A CA 1
ATOM 699 C C . ARG A 1 93 ? 13.430 -29.389 -8.238 1.00 36.22 93 ARG A C 1
ATOM 701 O O . ARG A 1 93 ? 12.628 -30.024 -8.906 1.00 36.22 93 ARG A O 1
ATOM 708 N N . SER A 1 94 ? 13.773 -28.146 -8.558 1.00 33.03 94 SER A N 1
ATOM 709 C CA . SER A 1 94 ? 13.700 -27.609 -9.930 1.00 33.03 94 SER A CA 1
ATOM 710 C C . SER A 1 94 ? 14.605 -26.386 -10.035 1.00 33.03 94 SER A C 1
ATOM 712 O O . SER A 1 94 ? 14.183 -25.263 -10.263 1.00 33.03 94 SER A O 1
ATOM 714 N N . LEU A 1 95 ? 15.894 -26.623 -9.810 1.00 34.91 95 LEU A N 1
ATOM 715 C CA . LEU A 1 95 ? 16.944 -25.825 -10.419 1.00 34.91 95 LEU A CA 1
ATOM 716 C C . LEU A 1 95 ? 17.701 -26.783 -11.331 1.00 34.91 95 LEU A C 1
ATOM 718 O O . LEU A 1 95 ? 18.105 -27.855 -10.878 1.00 34.91 95 LEU A O 1
ATOM 722 N N . LEU A 1 96 ? 17.901 -26.334 -12.571 1.00 31.84 96 LEU A N 1
ATOM 723 C CA . LEU A 1 96 ? 18.698 -26.895 -13.668 1.00 31.84 96 LEU A CA 1
ATOM 724 C C . LEU A 1 96 ? 17.902 -27.536 -14.816 1.00 31.84 96 LEU A C 1
ATOM 726 O O . LEU A 1 96 ? 17.005 -28.347 -14.616 1.00 31.84 96 LEU A O 1
ATOM 730 N N . VAL A 1 97 ? 18.394 -27.206 -16.020 1.00 32.75 97 VAL A N 1
ATOM 731 C CA . VAL A 1 97 ? 17.894 -27.453 -17.386 1.00 32.75 97 VAL A CA 1
ATOM 732 C C . VAL A 1 97 ? 16.834 -26.428 -17.805 1.00 32.75 97 VAL A C 1
ATOM 734 O O . VAL A 1 97 ? 15.756 -26.389 -17.243 1.00 32.75 97 VAL A O 1
ATOM 737 N N . GLY A 1 98 ? 17.042 -25.544 -18.776 1.00 27.48 98 GLY A N 1
ATOM 738 C CA . GLY A 1 98 ? 18.068 -25.398 -19.806 1.00 27.48 98 GLY A CA 1
ATOM 739 C C . GLY A 1 98 ? 17.495 -24.442 -20.863 1.00 27.48 98 GLY A C 1
ATOM 740 O O . GLY A 1 98 ? 16.284 -24.409 -21.060 1.00 27.48 98 GLY A O 1
ATOM 741 N N . GLY A 1 99 ? 18.342 -23.616 -21.479 1.00 29.06 99 GLY A N 1
ATOM 742 C CA . GLY A 1 99 ? 17.918 -22.600 -22.444 1.00 29.06 99 GLY A CA 1
ATOM 743 C C . GLY A 1 99 ? 17.242 -23.159 -23.701 1.00 29.06 99 GLY A C 1
ATOM 744 O O . GLY A 1 99 ? 17.415 -24.321 -24.062 1.00 29.06 99 GLY A O 1
ATOM 745 N N . GLY A 1 100 ? 16.512 -22.289 -24.396 1.00 25.25 100 GLY A N 1
ATOM 746 C CA . GLY A 1 100 ? 15.921 -22.593 -25.696 1.00 25.25 100 GLY A CA 1
ATOM 747 C C . GLY A 1 100 ? 15.160 -21.402 -26.264 1.00 25.25 100 GLY A C 1
ATOM 748 O O . GLY A 1 100 ? 14.008 -21.171 -25.926 1.00 25.25 100 GLY A O 1
ATOM 749 N N . THR A 1 101 ? 15.827 -20.641 -27.125 1.00 34.62 101 THR A N 1
ATOM 750 C CA . THR A 1 101 ? 15.258 -19.603 -27.992 1.00 34.62 101 THR A CA 1
ATOM 751 C C . THR A 1 101 ? 14.151 -20.151 -28.893 1.00 34.62 101 THR A C 1
ATOM 753 O O . THR A 1 101 ? 14.390 -21.138 -29.588 1.00 34.62 101 THR A O 1
ATOM 756 N N . VAL A 1 102 ? 13.026 -19.442 -29.016 1.00 33.88 102 VAL A N 1
ATOM 757 C CA . VAL A 1 102 ? 12.206 -19.464 -30.238 1.00 33.88 102 VAL A CA 1
ATOM 758 C C . VAL A 1 102 ? 11.810 -18.032 -30.586 1.00 33.88 102 VAL A C 1
ATOM 760 O O . VAL A 1 102 ? 10.988 -17.407 -29.925 1.00 33.88 102 VAL A O 1
ATOM 763 N N . ALA A 1 103 ? 12.441 -17.522 -31.639 1.00 33.09 103 ALA A N 1
ATOM 764 C CA . ALA A 1 103 ? 11.976 -16.376 -32.394 1.00 33.09 103 ALA A CA 1
ATOM 765 C C . ALA A 1 103 ? 10.793 -16.803 -33.271 1.00 33.09 103 ALA A C 1
ATOM 767 O O . ALA A 1 103 ? 10.900 -17.805 -33.976 1.00 33.09 103 ALA A O 1
ATOM 768 N N . VAL A 1 104 ? 9.723 -16.007 -33.306 1.00 33.25 104 VAL A N 1
ATOM 769 C CA . VAL A 1 104 ? 8.838 -15.935 -34.474 1.00 33.25 104 VAL A CA 1
ATOM 770 C C . VAL A 1 104 ? 8.514 -14.468 -34.732 1.00 33.25 104 VAL A C 1
ATOM 772 O O . VAL A 1 104 ? 7.706 -13.851 -34.046 1.00 33.25 104 VAL A O 1
ATOM 775 N N . ALA A 1 105 ? 9.193 -13.918 -35.735 1.00 31.30 105 ALA A N 1
ATOM 776 C CA . ALA A 1 105 ? 8.734 -12.759 -36.477 1.00 31.30 105 ALA A CA 1
ATOM 777 C C . ALA A 1 105 ? 7.664 -13.222 -37.478 1.00 31.30 105 ALA A C 1
ATOM 779 O O . ALA A 1 105 ? 7.851 -14.235 -38.152 1.00 31.30 105 ALA A O 1
ATOM 780 N N . GLY A 1 106 ? 6.572 -12.469 -37.599 1.00 28.70 106 GLY A N 1
ATOM 781 C CA . GLY A 1 106 ? 5.505 -12.732 -38.562 1.00 28.70 106 GLY A CA 1
ATOM 782 C C . GLY A 1 106 ? 4.794 -11.445 -38.962 1.00 28.70 106 GLY A C 1
ATOM 783 O O . GLY A 1 106 ? 3.765 -11.097 -38.400 1.00 28.70 106 GLY A O 1
ATOM 784 N N . LEU A 1 107 ? 5.380 -10.738 -39.928 1.00 33.69 107 LEU A N 1
ATOM 785 C CA . LEU A 1 107 ? 4.747 -9.676 -40.710 1.00 33.69 107 LEU A CA 1
ATOM 786 C C . LEU A 1 107 ? 3.576 -10.250 -41.522 1.00 33.69 107 LEU A C 1
ATOM 788 O O . LEU A 1 107 ? 3.770 -11.214 -42.260 1.00 33.69 107 LEU A O 1
ATOM 792 N N . ALA A 1 108 ? 2.416 -9.594 -41.489 1.00 30.23 108 ALA A N 1
ATOM 793 C CA . ALA A 1 108 ? 1.407 -9.717 -42.538 1.00 30.23 108 ALA A CA 1
ATOM 794 C C . ALA A 1 108 ? 0.836 -8.333 -42.878 1.00 30.23 108 ALA A C 1
ATOM 796 O O . ALA A 1 108 ? 0.133 -7.702 -42.094 1.00 30.23 108 ALA A O 1
ATOM 797 N N . LEU A 1 109 ? 1.201 -7.870 -44.073 1.00 34.78 109 LEU A N 1
ATOM 798 C CA . LEU A 1 109 ? 0.554 -6.798 -44.819 1.00 34.78 109 LEU A CA 1
ATOM 799 C C . LEU A 1 109 ? -0.822 -7.275 -45.300 1.00 34.78 109 LEU A C 1
ATOM 801 O O . LEU A 1 109 ? -0.947 -8.413 -45.747 1.00 34.78 109 LEU A O 1
ATOM 805 N N . GLY A 1 110 ? -1.814 -6.386 -45.314 1.00 27.20 110 GLY A N 1
ATOM 806 C CA . GLY A 1 110 ? -3.084 -6.660 -45.985 1.00 27.20 110 GLY A CA 1
ATOM 807 C C . GLY A 1 110 ? -4.146 -5.601 -45.737 1.00 27.20 110 GLY A C 1
ATOM 808 O O . GLY A 1 110 ? -5.074 -5.829 -44.975 1.00 27.20 110 GLY A O 1
ATOM 809 N N . GLY A 1 111 ? -4.019 -4.445 -46.388 1.00 27.77 111 GLY A N 1
ATOM 810 C CA . GLY A 1 111 ? -5.136 -3.520 -46.557 1.00 27.77 111 GLY A CA 1
ATOM 811 C C . GLY A 1 111 ? -5.950 -3.891 -47.795 1.00 27.77 111 GLY A C 1
ATO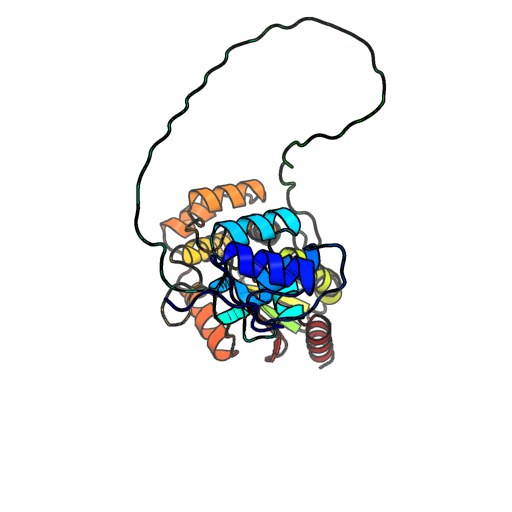M 812 O O . GLY A 1 111 ? -5.379 -3.984 -48.877 1.00 27.77 111 GLY A O 1
ATOM 813 N N . VAL A 1 112 ? -7.266 -4.038 -47.636 1.00 30.89 112 VAL A N 1
ATOM 814 C CA . VAL A 1 112 ? -8.282 -3.797 -48.673 1.00 30.89 112 VAL A CA 1
ATOM 815 C C . VAL A 1 112 ? -9.518 -3.239 -47.963 1.00 30.89 112 VAL A C 1
ATOM 817 O O . VAL A 1 112 ? -10.125 -3.907 -47.134 1.00 30.89 112 VAL A O 1
ATOM 820 N N . ALA A 1 113 ? -9.861 -1.993 -48.281 1.00 34.66 113 ALA A N 1
ATOM 821 C CA . ALA A 1 113 ? -11.179 -1.423 -48.030 1.00 34.66 113 ALA A CA 1
ATOM 822 C C . ALA A 1 113 ? -12.177 -1.961 -49.069 1.00 34.66 113 ALA A C 1
ATOM 824 O O . ALA A 1 113 ? -11.750 -2.228 -50.188 1.00 34.66 113 ALA A O 1
ATOM 825 N N . LEU A 1 114 ? -13.467 -2.070 -48.716 1.00 31.28 114 LEU A N 1
ATOM 826 C CA . LEU A 1 114 ? -14.626 -1.536 -49.463 1.00 31.28 114 LEU A CA 1
ATOM 827 C C . LEU A 1 114 ? -15.972 -1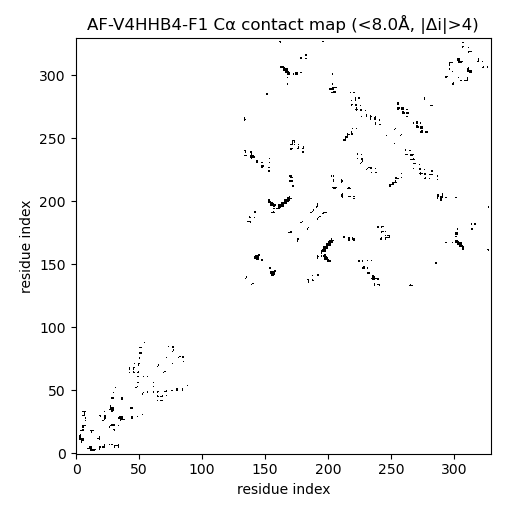.900 -48.768 1.00 31.28 114 LEU A C 1
ATOM 829 O O . LEU A 1 114 ? -16.350 -3.062 -48.698 1.00 31.28 114 LEU A O 1
ATOM 833 N N . THR A 1 115 ? -16.649 -0.840 -48.300 1.00 32.09 115 THR A N 1
ATOM 834 C CA . THR A 1 115 ? -18.096 -0.487 -48.340 1.00 32.09 115 THR A CA 1
ATOM 835 C C . THR A 1 115 ? -19.224 -1.340 -47.723 1.00 32.09 115 THR A C 1
ATOM 837 O O . THR A 1 115 ? -19.489 -2.456 -48.150 1.00 32.09 115 THR A O 1
ATOM 840 N N . ASP A 1 116 ? -19.980 -0.623 -46.873 1.00 31.41 116 ASP A N 1
ATOM 841 C CA . ASP A 1 116 ? -21.443 -0.521 -46.680 1.00 31.41 116 ASP A CA 1
ATOM 842 C C . ASP A 1 116 ? -22.304 -1.711 -46.216 1.00 31.41 116 ASP A C 1
ATOM 844 O O . ASP A 1 116 ? -22.624 -2.619 -46.975 1.00 31.41 116 ASP A O 1
ATOM 848 N N . GLY A 1 117 ? -22.912 -1.512 -45.037 1.00 30.06 117 GLY A N 1
ATOM 849 C CA . GLY A 1 117 ? -24.374 -1.530 -44.935 1.00 30.06 117 GLY A CA 1
ATOM 850 C C . GLY A 1 117 ? -25.009 -2.527 -43.960 1.00 30.06 117 GLY A C 1
ATOM 851 O O . GLY A 1 117 ? -24.873 -3.731 -44.116 1.00 30.06 117 GLY A O 1
ATOM 852 N N . ALA A 1 118 ? -25.855 -1.961 -43.092 1.00 31.59 118 ALA A N 1
ATOM 853 C CA . ALA A 1 118 ? -26.973 -2.563 -42.358 1.00 31.59 118 ALA A CA 1
ATOM 854 C C . ALA A 1 118 ? -26.685 -3.240 -41.006 1.00 31.59 118 ALA A C 1
ATOM 856 O O . ALA A 1 118 ? -26.104 -4.314 -40.898 1.00 31.59 118 ALA A O 1
ATOM 857 N N . SER A 1 119 ? -27.217 -2.585 -39.975 1.00 39.91 119 SER A N 1
ATOM 858 C CA . SER A 1 119 ? -27.505 -3.107 -38.647 1.00 39.91 119 SER A CA 1
ATOM 859 C C . SER A 1 119 ? -28.318 -4.402 -38.710 1.00 39.91 119 SER A C 1
ATOM 861 O O . SER A 1 119 ? -29.287 -4.466 -39.466 1.00 39.91 119 SER A O 1
ATOM 863 N N . ASN A 1 120 ? -27.981 -5.368 -37.856 1.00 36.53 120 ASN A N 1
ATOM 864 C CA . ASN A 1 120 ? -28.945 -6.146 -37.083 1.00 36.53 120 ASN A CA 1
ATOM 865 C C . ASN A 1 120 ? -28.264 -6.817 -35.883 1.00 36.53 120 ASN A C 1
ATOM 867 O O . ASN A 1 120 ? -27.066 -7.084 -35.894 1.00 36.53 120 ASN A O 1
ATOM 871 N N . ASP A 1 121 ? -29.103 -6.971 -34.870 1.00 49.09 121 ASP A N 1
ATOM 872 C CA . ASP A 1 121 ? -28.927 -7.409 -33.491 1.00 49.09 121 ASP A CA 1
ATOM 873 C C . ASP A 1 121 ? -28.576 -8.904 -33.333 1.00 49.09 121 ASP A C 1
ATOM 875 O O . ASP A 1 121 ? -28.655 -9.673 -34.291 1.00 49.09 121 ASP A O 1
ATOM 879 N N . ASP A 1 122 ? -28.294 -9.261 -32.077 1.00 37.72 122 ASP A N 1
ATOM 880 C CA . ASP A 1 122 ? -28.102 -10.578 -31.455 1.00 37.72 122 ASP A CA 1
ATOM 881 C C . ASP A 1 122 ? -26.666 -11.112 -31.294 1.00 37.72 122 ASP A C 1
ATOM 883 O O . ASP A 1 122 ? -25.864 -11.220 -32.220 1.00 37.72 122 ASP A O 1
ATOM 887 N N . GLY A 1 123 ? -26.366 -11.396 -30.022 1.00 39.03 123 GLY A N 1
ATOM 888 C CA . GLY A 1 123 ? -25.039 -11.547 -29.446 1.00 39.03 123 GLY A CA 1
ATOM 889 C C . GLY A 1 123 ? -24.297 -12.851 -29.703 1.00 39.03 123 GLY A C 1
ATOM 890 O O . GLY A 1 123 ? -24.844 -13.840 -30.167 1.00 39.03 123 GLY A O 1
ATOM 891 N N . ASP A 1 124 ? -23.030 -12.824 -29.307 1.00 35.97 124 ASP A N 1
ATOM 892 C CA . ASP A 1 124 ? -22.314 -13.917 -28.657 1.00 35.97 124 ASP A CA 1
ATOM 893 C C . ASP A 1 124 ? -20.974 -13.372 -28.144 1.00 35.97 124 ASP A C 1
ATOM 895 O O . ASP A 1 124 ? -20.458 -12.366 -28.638 1.00 35.97 124 ASP A O 1
ATOM 899 N N . GLY A 1 125 ? -20.457 -13.996 -27.088 1.00 41.16 125 GLY A N 1
ATOM 900 C CA . GLY A 1 125 ? -19.241 -13.574 -26.404 1.00 41.16 125 GLY A CA 1
ATOM 901 C C . GLY A 1 125 ? -17.956 -13.736 -27.219 1.00 41.16 125 GLY A C 1
ATOM 902 O O . GLY A 1 125 ? -17.816 -14.654 -28.017 1.00 41.16 125 GLY A O 1
ATOM 903 N N . ASP A 1 126 ? -16.995 -12.861 -26.926 1.00 34.25 126 ASP A N 1
ATOM 904 C CA . ASP A 1 126 ? -15.547 -13.053 -27.077 1.00 34.25 126 ASP A CA 1
ATOM 905 C C . ASP A 1 126 ? -14.899 -11.926 -26.238 1.00 34.25 126 ASP A C 1
ATOM 907 O O . ASP A 1 126 ? -15.260 -10.759 -26.370 1.00 34.25 126 ASP A O 1
ATOM 911 N N . GLY A 1 127 ? -14.094 -12.185 -25.207 1.00 43.81 127 GLY A N 1
ATOM 912 C CA . GLY A 1 127 ? -12.738 -12.692 -25.397 1.00 43.81 127 GLY A CA 1
ATOM 913 C C . GLY A 1 127 ? -11.805 -11.605 -25.948 1.00 43.81 127 GLY A C 1
ATOM 914 O O . GLY A 1 127 ? -11.130 -11.809 -26.946 1.00 43.81 127 GLY A O 1
ATOM 915 N N . GLY A 1 128 ? -11.757 -10.428 -25.315 1.00 30.36 128 GLY A N 1
ATOM 916 C CA . GLY A 1 128 ? -10.875 -9.330 -25.716 1.00 30.36 128 GLY A CA 1
ATOM 917 C C . GLY A 1 128 ? -10.368 -8.585 -24.491 1.00 30.36 128 GLY A C 1
ATOM 918 O O . GLY A 1 128 ? -11.164 -8.023 -23.749 1.00 30.36 128 GLY A O 1
ATOM 919 N N . GLY A 1 129 ? -9.053 -8.645 -24.257 1.00 42.97 129 GLY A N 1
ATOM 920 C CA . GLY A 1 129 ? -8.390 -8.170 -23.045 1.00 42.97 129 GLY A CA 1
ATOM 921 C C . GLY A 1 129 ? -8.869 -6.796 -22.589 1.00 42.97 129 GLY A C 1
ATOM 922 O O . GLY A 1 129 ? -8.794 -5.824 -23.342 1.00 42.97 129 GLY A O 1
ATOM 923 N N . SER A 1 130 ? -9.335 -6.740 -21.339 1.00 34.91 130 SER A N 1
ATOM 924 C CA . SER A 1 130 ? -9.633 -5.494 -20.648 1.00 34.91 130 SER A CA 1
ATOM 925 C C . SER A 1 130 ? -8.419 -4.585 -20.757 1.00 34.91 130 SER A C 1
ATOM 927 O O . SER A 1 130 ? -7.360 -4.864 -20.195 1.00 34.91 130 SER A O 1
ATOM 929 N N . ALA A 1 131 ? -8.563 -3.489 -21.497 1.00 43.50 131 ALA A N 1
ATOM 930 C CA . ALA A 1 131 ? -7.744 -2.324 -21.247 1.00 43.50 131 ALA A CA 1
ATOM 931 C C . ALA A 1 131 ? -7.964 -1.984 -19.769 1.00 43.50 131 ALA A C 1
ATOM 933 O O . ALA A 1 131 ? -9.079 -1.617 -19.405 1.00 43.50 131 ALA A O 1
ATOM 934 N N . SER A 1 132 ? -6.954 -2.216 -18.921 1.00 52.75 132 SER A N 1
ATOM 935 C CA . SER A 1 132 ? -7.032 -1.902 -17.495 1.00 52.75 132 SER A CA 1
ATOM 936 C C . SER A 1 132 ? -7.437 -0.440 -17.362 1.00 52.75 132 SER A C 1
ATOM 938 O O . SER A 1 132 ? -6.674 0.456 -17.732 1.00 52.75 132 SER A O 1
ATOM 940 N N . SER A 1 133 ? -8.673 -0.218 -16.926 1.00 73.38 133 SER A N 1
ATOM 941 C CA . SER A 1 133 ? -9.187 1.102 -16.607 1.00 73.38 133 SER A CA 1
ATOM 942 C C . SER A 1 133 ? -8.362 1.681 -15.463 1.00 73.38 133 SER A C 1
ATOM 944 O O . SER A 1 133 ? -7.912 0.952 -14.577 1.00 73.38 133 SER A O 1
ATOM 946 N N . VAL A 1 134 ? -8.143 2.993 -15.502 1.00 82.50 134 VAL A N 1
ATOM 947 C CA . VAL A 1 134 ? -7.515 3.728 -14.402 1.00 82.50 134 VAL A CA 1
ATOM 948 C C . VAL A 1 134 ? -8.343 3.483 -13.133 1.00 82.50 134 VAL A C 1
ATOM 950 O O . VAL A 1 134 ? -9.567 3.596 -13.213 1.00 82.50 134 VAL A O 1
ATOM 953 N N . PRO A 1 135 ? -7.729 3.128 -11.989 1.00 86.62 135 PRO A N 1
ATOM 954 C CA . PRO A 1 135 ? -8.474 2.917 -10.752 1.00 86.62 135 PRO A CA 1
ATOM 955 C C . PRO A 1 135 ? -9.227 4.184 -10.317 1.00 86.62 135 PRO A C 1
ATOM 957 O O . PRO A 1 135 ? -8.633 5.261 -10.260 1.00 86.62 135 PRO A O 1
ATOM 960 N N . ASP A 1 136 ? -10.512 4.046 -9.981 1.00 90.88 136 ASP A N 1
ATOM 961 C CA . ASP A 1 136 ? -11.412 5.140 -9.574 1.00 90.88 136 ASP A CA 1
ATOM 962 C C . ASP A 1 136 ? -12.273 4.812 -8.331 1.00 90.88 136 ASP A C 1
ATOM 964 O O . ASP A 1 136 ? -13.177 5.567 -7.974 1.00 90.88 136 ASP A O 1
ATOM 968 N N . GLY A 1 137 ? -11.985 3.696 -7.652 1.00 93.38 137 GLY A N 1
ATOM 969 C CA . GLY A 1 137 ? -12.675 3.278 -6.428 1.00 93.38 137 GLY A CA 1
ATOM 970 C C . GLY A 1 137 ? -12.279 4.071 -5.169 1.00 93.38 137 GLY A C 1
ATOM 971 O O . GLY A 1 137 ? -11.380 4.913 -5.222 1.00 93.38 137 GLY A O 1
ATOM 972 N N . PRO A 1 138 ? -12.885 3.761 -4.002 1.00 95.88 138 PRO A N 1
ATOM 973 C CA . PRO A 1 138 ? -12.706 4.527 -2.763 1.00 95.88 138 PRO A CA 1
ATOM 974 C C . PRO A 1 138 ? -11.247 4.736 -2.351 1.00 95.88 138 PRO A C 1
ATOM 976 O O . PRO A 1 138 ? -10.882 5.832 -1.936 1.00 95.88 138 PRO A O 1
ATOM 979 N N . VAL A 1 139 ? -10.403 3.707 -2.503 1.00 97.50 139 VAL A N 1
ATOM 980 C CA . VAL A 1 139 ? -8.961 3.793 -2.227 1.00 97.50 139 VAL A CA 1
ATOM 981 C C . VAL A 1 139 ? -8.291 4.762 -3.196 1.00 97.50 139 VAL A C 1
ATOM 983 O O . VAL A 1 139 ? -7.598 5.678 -2.771 1.00 97.50 139 VAL A O 1
ATOM 986 N N . ALA A 1 140 ? -8.534 4.589 -4.495 1.00 96.19 140 ALA A N 1
ATOM 987 C CA . ALA A 1 140 ? -7.928 5.377 -5.562 1.00 96.19 140 ALA A CA 1
ATOM 988 C C . ALA A 1 140 ? -8.267 6.876 -5.469 1.00 96.19 140 ALA A C 1
ATOM 990 O O . ALA A 1 140 ? -7.449 7.710 -5.852 1.00 96.19 140 ALA A O 1
ATOM 991 N N . THR A 1 141 ? -9.444 7.208 -4.931 1.00 95.50 141 THR A N 1
ATOM 992 C CA . THR A 1 141 ? -9.922 8.582 -4.712 1.00 95.50 141 THR A CA 1
ATOM 993 C C . THR A 1 141 ? -9.839 9.027 -3.250 1.00 95.50 141 THR A C 1
ATOM 995 O O . THR A 1 141 ? -10.501 9.995 -2.869 1.00 95.50 141 THR A O 1
ATOM 998 N N . ALA A 1 142 ? -9.105 8.304 -2.400 1.00 96.31 142 ALA A N 1
ATOM 999 C CA . ALA A 1 142 ? -9.036 8.610 -0.979 1.00 96.31 142 ALA A CA 1
ATOM 1000 C C . ALA A 1 142 ? -8.452 10.011 -0.749 1.00 96.31 142 ALA A C 1
ATOM 1002 O O . ALA A 1 142 ? -7.486 10.415 -1.398 1.00 96.31 142 ALA A O 1
ATOM 1003 N N . GLN A 1 143 ? -9.031 10.743 0.205 1.00 95.44 143 GLN A N 1
ATOM 1004 C CA . GLN A 1 143 ? -8.597 12.097 0.536 1.00 95.44 143 GLN A CA 1
ATOM 1005 C C . GLN A 1 143 ? -7.114 12.115 0.928 1.00 95.44 143 GLN A C 1
ATOM 1007 O O . GLN A 1 143 ? -6.703 11.392 1.834 1.00 95.44 143 GLN A O 1
ATOM 1012 N N . VAL A 1 144 ? -6.333 12.990 0.299 1.00 96.38 144 VAL A N 1
ATOM 1013 C CA . VAL A 1 144 ? -4.957 13.299 0.703 1.00 96.38 144 VAL A CA 1
ATOM 1014 C C . VAL A 1 144 ? -4.976 14.395 1.791 1.00 96.38 144 VAL A C 1
ATOM 1016 O O . VAL A 1 144 ? -5.790 15.321 1.706 1.00 96.38 144 VAL A O 1
ATOM 1019 N N . PRO A 1 145 ? -4.122 14.313 2.834 1.00 94.31 145 PRO A N 1
ATOM 1020 C CA . PRO A 1 145 ? -3.977 15.356 3.852 1.00 94.31 145 PRO A CA 1
ATOM 1021 C C . PRO A 1 145 ? -3.633 16.730 3.263 1.00 94.31 145 PRO A C 1
ATOM 1023 O O . PRO A 1 145 ? -3.091 16.819 2.168 1.00 94.31 145 PRO A O 1
ATOM 1026 N N . SER A 1 146 ? -3.865 17.814 4.008 1.00 93.31 146 SER A N 1
ATOM 1027 C CA . SER A 1 146 ? -3.657 19.185 3.504 1.00 93.31 146 SER A CA 1
ATOM 1028 C C . SER A 1 146 ? -2.184 19.552 3.271 1.00 93.31 146 SER A C 1
ATOM 1030 O O . SER A 1 146 ? -1.880 20.410 2.440 1.00 93.31 146 SER A O 1
ATOM 1032 N N . ALA A 1 147 ? -1.266 18.888 3.979 1.00 92.25 147 ALA A N 1
ATOM 1033 C CA . ALA A 1 147 ? 0.180 19.057 3.852 1.00 92.25 147 ALA A CA 1
ATOM 1034 C C . ALA A 1 147 ? 0.875 17.699 3.609 1.00 92.25 147 ALA A C 1
ATOM 1036 O O . ALA A 1 147 ? 1.595 17.198 4.479 1.00 92.25 147 ALA A O 1
ATOM 1037 N N . PRO A 1 148 ? 0.680 17.067 2.436 1.00 90.94 148 PRO A N 1
ATOM 1038 C CA . PRO A 1 148 ? 1.216 15.732 2.173 1.00 90.94 148 PRO A CA 1
ATOM 1039 C C . PRO A 1 148 ? 2.751 15.713 2.149 1.00 90.94 148 PRO A C 1
ATOM 1041 O O . PRO A 1 148 ? 3.357 14.737 2.583 1.00 90.94 148 PRO A O 1
ATOM 1044 N N . GLY A 1 149 ? 3.390 16.821 1.750 1.00 89.50 149 GLY A N 1
ATOM 1045 C CA . GLY A 1 149 ? 4.851 16.974 1.760 1.00 89.50 149 GLY A CA 1
ATOM 1046 C C . GLY A 1 149 ? 5.493 16.945 3.155 1.00 89.50 149 GLY A C 1
ATOM 1047 O O . GLY A 1 149 ? 6.679 16.641 3.272 1.00 89.50 149 GLY A O 1
ATOM 1048 N N . ASP A 1 150 ? 4.720 17.186 4.219 1.00 92.44 150 ASP A N 1
ATOM 1049 C CA . ASP A 1 150 ? 5.198 17.063 5.603 1.00 92.44 150 ASP A CA 1
ATOM 1050 C C . ASP A 1 150 ? 5.140 15.606 6.105 1.00 92.44 150 ASP A C 1
ATOM 1052 O O . ASP A 1 150 ? 5.690 15.263 7.159 1.00 92.44 150 ASP A O 1
ATOM 1056 N N . ARG A 1 151 ? 4.487 14.711 5.351 1.00 94.31 151 ARG A N 1
ATOM 1057 C CA . ARG A 1 151 ? 4.363 13.289 5.675 1.00 94.31 151 ARG A CA 1
ATOM 1058 C C . ARG A 1 151 ? 5.436 12.502 4.925 1.00 94.31 151 ARG A C 1
ATOM 1060 O O . ARG A 1 151 ? 5.472 12.453 3.701 1.00 94.31 151 ARG A O 1
ATOM 1067 N N . ARG A 1 152 ? 6.294 11.798 5.671 1.00 96.69 152 ARG A N 1
ATOM 1068 C CA . ARG A 1 152 ? 7.355 10.939 5.099 1.00 96.69 152 ARG A CA 1
ATOM 1069 C C . ARG A 1 152 ? 6.808 9.792 4.234 1.00 96.69 152 ARG A C 1
ATOM 1071 O O . ARG A 1 152 ? 7.509 9.311 3.346 1.00 96.69 152 ARG A O 1
ATOM 1078 N N . TYR A 1 153 ? 5.616 9.304 4.555 1.00 98.62 153 TYR A N 1
ATOM 1079 C CA . TYR A 1 153 ? 4.976 8.163 3.908 1.00 98.62 153 TYR A CA 1
ATOM 1080 C C . TYR A 1 153 ? 3.598 8.576 3.414 1.00 98.62 153 TYR A C 1
ATOM 1082 O O . TYR A 1 153 ? 3.017 9.515 3.956 1.00 98.62 153 TYR A O 1
ATOM 1090 N N . ALA A 1 154 ? 3.079 7.834 2.441 1.00 98.69 154 ALA A N 1
ATOM 1091 C CA . ALA A 1 154 ? 1.748 8.080 1.932 1.00 98.69 154 ALA A CA 1
ATOM 1092 C C . ALA A 1 154 ? 0.688 7.880 3.001 1.00 98.69 154 ALA A C 1
ATOM 1094 O O . ALA A 1 154 ? 0.624 6.827 3.644 1.00 98.69 154 ALA A O 1
ATOM 1095 N N . THR A 1 155 ? -0.136 8.907 3.157 1.00 98.75 155 THR A N 1
ATOM 1096 C CA . THR A 1 155 ? -1.222 8.955 4.121 1.00 98.75 155 THR A CA 1
ATOM 1097 C C . THR A 1 155 ? -2.490 9.387 3.398 1.00 98.75 155 THR A C 1
ATOM 1099 O O . THR A 1 155 ? -2.456 10.304 2.583 1.00 98.75 155 THR A O 1
ATOM 1102 N N . MET A 1 156 ? -3.599 8.718 3.691 1.00 98.50 156 MET A N 1
ATOM 1103 C CA . MET A 1 156 ? -4.949 9.153 3.338 1.00 98.50 156 MET A CA 1
ATOM 1104 C C . MET A 1 156 ? -5.720 9.551 4.597 1.00 98.50 156 MET A C 1
ATOM 1106 O O . MET A 1 156 ? -5.392 9.102 5.699 1.00 98.50 156 MET A O 1
ATOM 1110 N N . GLY A 1 157 ? -6.777 10.332 4.412 1.00 97.25 157 GLY A N 1
ATOM 1111 C CA . GLY A 1 157 ? -7.676 10.794 5.461 1.00 97.25 157 GLY A CA 1
ATOM 1112 C C . GLY A 1 157 ? -7.368 12.202 5.956 1.00 97.25 157 GLY A C 1
ATOM 1113 O O . GLY A 1 157 ? -6.417 12.856 5.525 1.00 97.25 157 GLY A O 1
ATOM 1114 N N . SER A 1 158 ? -8.218 12.662 6.870 1.00 94.44 158 SER A N 1
ATOM 1115 C CA . SER A 1 158 ? -8.136 13.992 7.472 1.00 94.44 158 SER A CA 1
ATOM 1116 C C . SER A 1 158 ? -6.883 14.162 8.342 1.00 94.44 158 SER A C 1
ATOM 1118 O O . SER A 1 158 ? -6.461 13.233 9.033 1.00 94.44 158 SER A O 1
ATOM 1120 N N . ASP A 1 159 ? -6.332 15.380 8.375 1.00 91.94 159 ASP A N 1
ATOM 1121 C CA . ASP A 1 159 ? -5.292 15.765 9.340 1.00 91.94 159 ASP A CA 1
ATOM 1122 C C . ASP A 1 159 ? -5.792 15.717 10.794 1.00 91.94 159 ASP A C 1
ATOM 1124 O O . ASP A 1 159 ? -4.992 15.501 11.705 1.00 91.94 159 ASP A O 1
ATOM 1128 N N . ASP A 1 160 ? -7.105 15.862 10.991 1.00 93.06 160 ASP A N 1
ATOM 1129 C CA . ASP A 1 160 ? -7.777 15.865 12.295 1.00 93.06 160 ASP A CA 1
ATOM 1130 C C . ASP A 1 160 ? -8.326 14.483 12.697 1.00 93.06 160 ASP A C 1
ATOM 1132 O O . ASP A 1 160 ? -9.102 14.379 13.648 1.00 93.06 160 ASP A O 1
ATOM 1136 N N . ALA A 1 161 ? -7.968 13.419 11.969 1.00 96.06 161 ALA A N 1
ATOM 1137 C CA . ALA A 1 161 ? -8.474 12.084 12.262 1.00 96.06 161 ALA A CA 1
ATOM 1138 C C . ALA A 1 161 ? -8.096 11.617 13.676 1.00 96.06 161 ALA A C 1
ATOM 1140 O O . ALA A 1 161 ? -6.948 11.760 14.106 1.00 96.06 161 ALA A O 1
ATOM 1141 N N . ALA A 1 162 ? -9.054 11.011 14.382 1.00 94.44 162 ALA A N 1
ATOM 1142 C CA . ALA A 1 162 ? -8.885 10.597 15.775 1.00 94.44 162 ALA A CA 1
ATOM 1143 C C . ALA A 1 162 ? -7.782 9.540 15.938 1.00 94.44 162 ALA A C 1
ATOM 1145 O O . ALA A 1 162 ? -7.020 9.560 16.908 1.00 94.44 162 ALA A O 1
ATOM 1146 N N . VAL A 1 163 ? -7.671 8.625 14.971 1.00 96.62 163 VAL A N 1
ATOM 1147 C CA . VAL A 1 163 ? -6.697 7.530 14.991 1.00 96.62 163 VAL A CA 1
ATOM 1148 C C . VAL A 1 163 ? -5.919 7.485 13.683 1.00 96.62 163 VAL A C 1
ATOM 1150 O O . VAL A 1 163 ? -6.493 7.527 12.602 1.00 96.62 163 VAL A O 1
ATOM 1153 N N . ASN A 1 164 ? -4.599 7.311 13.768 1.00 97.44 164 ASN A N 1
ATOM 1154 C CA . ASN A 1 164 ? -3.794 6.917 12.612 1.00 97.44 164 ASN A CA 1
ATOM 1155 C C . ASN A 1 164 ? -3.566 5.399 12.611 1.00 97.44 164 ASN A C 1
ATOM 1157 O O . ASN A 1 164 ? -2.936 4.850 13.521 1.00 97.44 164 ASN A O 1
ATOM 1161 N N . VAL A 1 165 ? -4.026 4.737 11.554 1.00 98.56 165 VAL A N 1
ATOM 1162 C CA . VAL A 1 165 ? -3.757 3.333 11.246 1.00 98.56 165 VAL A CA 1
ATOM 1163 C C . VAL A 1 165 ? -2.516 3.249 10.367 1.00 98.56 165 VAL A C 1
ATOM 1165 O O . VAL A 1 165 ? -2.431 3.885 9.323 1.00 98.56 165 VAL A O 1
ATOM 1168 N N . THR A 1 166 ? -1.530 2.446 10.762 1.00 98.81 166 THR A N 1
ATOM 1169 C CA . THR A 1 166 ? -0.381 2.160 9.890 1.00 98.81 166 THR A CA 1
ATOM 1170 C C . THR A 1 166 ? -0.580 0.826 9.193 1.00 98.81 166 THR A C 1
ATOM 1172 O O . THR A 1 166 ? -0.625 -0.207 9.856 1.00 98.81 166 THR A O 1
ATOM 1175 N N . TYR A 1 167 ? -0.641 0.835 7.865 1.00 98.75 167 TYR A N 1
ATOM 1176 C CA . TYR A 1 167 ? -0.636 -0.362 7.038 1.00 98.75 167 TYR A CA 1
ATOM 1177 C C . TYR A 1 167 ? 0.804 -0.713 6.641 1.00 98.75 167 TYR A C 1
ATOM 1179 O O . TYR A 1 167 ? 1.412 -0.061 5.793 1.00 98.75 167 TYR A O 1
ATOM 1187 N N . PHE A 1 168 ? 1.354 -1.768 7.247 1.00 98.81 168 PHE A N 1
ATOM 1188 C CA . PHE A 1 168 ? 2.583 -2.401 6.775 1.00 98.81 168 PHE A CA 1
ATOM 1189 C C . PHE A 1 168 ? 2.255 -3.408 5.674 1.00 98.81 168 PHE A C 1
ATOM 1191 O O . PHE A 1 168 ? 1.721 -4.491 5.937 1.00 98.81 168 PHE A O 1
ATOM 1198 N N . GLY A 1 169 ? 2.589 -3.041 4.442 1.00 98.69 169 GLY A N 1
ATOM 1199 C CA . GLY A 1 169 ? 2.413 -3.874 3.258 1.00 98.69 169 GLY A CA 1
ATOM 1200 C C . GLY A 1 169 ? 3.725 -4.129 2.534 1.00 98.69 169 GLY A C 1
ATOM 1201 O O . GLY A 1 169 ? 4.800 -3.739 2.994 1.00 98.69 169 GLY A O 1
ATOM 1202 N N . ASN A 1 170 ? 3.644 -4.799 1.393 1.00 98.56 170 ASN A N 1
ATOM 1203 C CA . ASN A 1 170 ? 4.750 -4.904 0.459 1.00 98.56 170 ASN A CA 1
ATOM 1204 C C . ASN A 1 170 ? 4.200 -4.935 -0.970 1.00 98.56 170 ASN A C 1
ATOM 1206 O O . ASN A 1 170 ? 3.310 -5.730 -1.256 1.00 98.56 170 ASN A O 1
ATOM 1210 N N . TRP A 1 171 ? 4.756 -4.109 -1.857 1.00 98.44 171 TRP A N 1
ATOM 1211 C CA . TRP A 1 171 ? 4.344 -3.982 -3.260 1.00 98.44 171 TRP A CA 1
ATOM 1212 C C . TRP A 1 171 ? 4.419 -5.266 -4.090 1.00 98.44 171 TRP A C 1
ATOM 1214 O O . TRP A 1 171 ? 3.906 -5.271 -5.200 1.00 98.44 171 TRP A O 1
ATOM 1224 N N . LYS A 1 172 ? 5.119 -6.297 -3.602 1.00 98.00 172 LYS A N 1
ATOM 1225 C CA . LYS A 1 172 ? 5.229 -7.612 -4.243 1.00 98.00 172 LYS A CA 1
ATOM 1226 C C . LYS A 1 172 ? 4.387 -8.693 -3.571 1.00 98.00 172 LYS A C 1
ATOM 1228 O O . LYS A 1 172 ? 4.400 -9.824 -4.034 1.00 98.00 172 LYS A O 1
ATOM 1233 N N . CYS A 1 173 ? 3.732 -8.399 -2.449 1.00 98.25 173 CYS A N 1
ATOM 1234 C CA . CYS A 1 173 ? 3.056 -9.415 -1.652 1.00 98.25 173 CYS A CA 1
ATOM 1235 C C . CYS A 1 173 ? 1.653 -9.708 -2.214 1.00 98.25 173 CYS A C 1
ATOM 1237 O O . CYS A 1 173 ? 0.825 -8.793 -2.246 1.00 98.25 173 CYS A O 1
ATOM 1239 N N . PRO A 1 174 ? 1.321 -10.963 -2.579 1.00 97.75 174 PRO A N 1
ATOM 1240 C CA . PRO A 1 174 ? -0.011 -11.333 -3.076 1.00 97.75 174 PRO A CA 1
ATOM 1241 C C . PRO A 1 174 ? -1.111 -11.017 -2.062 1.00 97.75 174 PRO A C 1
ATOM 1243 O O . PRO A 1 174 ? -2.093 -10.373 -2.402 1.00 97.75 174 PRO A O 1
ATOM 1246 N N . TYR A 1 175 ? -0.880 -11.316 -0.783 1.00 97.81 175 TYR A N 1
ATOM 1247 C CA . TYR A 1 175 ? -1.827 -10.988 0.283 1.00 97.81 175 TYR A CA 1
ATOM 1248 C C . TYR A 1 175 ? -2.018 -9.476 0.492 1.00 97.81 175 TYR A C 1
ATOM 1250 O O . TYR A 1 175 ? -3.054 -9.045 0.989 1.00 97.81 175 TYR A O 1
ATOM 1258 N N . CYS A 1 176 ? -1.022 -8.650 0.151 1.00 98.62 176 CYS A N 1
ATOM 1259 C CA . CYS A 1 176 ? -1.189 -7.196 0.181 1.00 98.62 176 CYS A CA 1
ATOM 1260 C C . CYS A 1 176 ? -2.065 -6.712 -0.968 1.00 98.62 176 CYS A C 1
ATOM 1262 O O . CYS A 1 176 ? -2.872 -5.814 -0.740 1.00 98.62 176 CYS A O 1
ATOM 1264 N N . ALA A 1 177 ? -1.940 -7.316 -2.152 1.00 98.00 177 ALA A N 1
ATOM 1265 C CA . ALA A 1 177 ? -2.849 -7.038 -3.253 1.00 98.00 177 ALA A CA 1
ATOM 1266 C C . ALA A 1 177 ? -4.280 -7.434 -2.895 1.00 98.00 177 ALA A C 1
ATOM 1268 O O . ALA A 1 177 ? -5.144 -6.570 -2.952 1.00 98.00 177 ALA A O 1
ATOM 1269 N N . ASP A 1 178 ? -4.496 -8.662 -2.406 1.00 97.56 178 ASP A N 1
ATOM 1270 C CA . ASP A 1 178 ? -5.824 -9.147 -2.005 1.00 97.56 178 ASP A CA 1
ATOM 1271 C C . ASP A 1 178 ? -6.507 -8.207 -0.999 1.00 97.56 178 ASP A C 1
ATOM 1273 O O . ASP A 1 178 ? -7.686 -7.887 -1.132 1.00 97.56 178 ASP A O 1
ATOM 1277 N N . PHE A 1 179 ? -5.760 -7.726 0.002 1.00 98.50 179 PHE A N 1
ATOM 1278 C CA . PHE A 1 179 ? -6.278 -6.752 0.963 1.00 98.50 179 PHE A CA 1
ATOM 1279 C C . PHE A 1 179 ? -6.562 -5.385 0.321 1.00 98.50 179 PHE A C 1
ATOM 1281 O O . PHE A 1 179 ? -7.620 -4.806 0.569 1.00 98.50 179 PHE A O 1
ATOM 1288 N N . SER A 1 180 ? -5.632 -4.868 -0.486 1.00 97.62 180 SER A N 1
ATOM 1289 C CA . SER A 1 180 ? -5.720 -3.519 -1.062 1.00 97.62 180 SER A CA 1
ATOM 1290 C C . SER A 1 180 ? -6.867 -3.392 -2.062 1.00 97.62 180 SER A C 1
ATOM 1292 O O . SER A 1 180 ? -7.651 -2.456 -1.970 1.00 97.62 180 SER A O 1
ATOM 1294 N N . THR A 1 181 ? -7.031 -4.389 -2.934 1.00 94.62 181 THR A N 1
ATOM 1295 C CA . THR A 1 181 ? -8.107 -4.433 -3.935 1.00 94.62 181 THR A CA 1
ATOM 1296 C C . THR A 1 181 ? -9.419 -5.002 -3.383 1.00 94.62 181 THR A C 1
ATOM 1298 O O . THR A 1 181 ? -10.354 -5.251 -4.142 1.00 94.62 181 THR A O 1
ATOM 1301 N N . GLY A 1 182 ? -9.471 -5.280 -2.080 1.00 96.25 182 GLY A N 1
ATOM 1302 C CA . GLY A 1 182 ? -10.619 -5.846 -1.382 1.00 96.25 182 GLY A CA 1
ATOM 1303 C C . GLY A 1 182 ? -10.984 -4.999 -0.168 1.00 96.25 182 GLY A C 1
ATOM 1304 O O . GLY A 1 182 ? -11.396 -3.848 -0.299 1.00 96.25 182 GLY A O 1
ATOM 1305 N N . PHE A 1 183 ? -10.808 -5.571 1.024 1.00 98.19 183 PHE A N 1
ATOM 1306 C CA . PHE A 1 183 ? -11.276 -5.004 2.293 1.00 98.19 183 PHE A CA 1
ATOM 1307 C C . PHE A 1 183 ? -10.745 -3.591 2.616 1.00 98.19 183 PHE A C 1
ATOM 1309 O O . PHE A 1 183 ? -11.371 -2.856 3.380 1.00 98.19 183 PHE A O 1
ATOM 1316 N N . LEU A 1 184 ? -9.625 -3.152 2.027 1.00 98.62 184 LEU A N 1
ATOM 1317 C CA . LEU A 1 184 ? -9.158 -1.773 2.197 1.00 98.62 184 LEU A CA 1
ATOM 1318 C C . LEU A 1 184 ? -10.199 -0.746 1.718 1.00 98.62 184 LEU A C 1
ATOM 1320 O O . LEU A 1 184 ? -10.357 0.281 2.372 1.00 98.62 184 LEU A O 1
ATOM 1324 N N . ALA A 1 185 ? -10.941 -1.017 0.639 1.00 98.12 185 ALA A N 1
ATOM 1325 C CA . ALA A 1 185 ? -11.972 -0.104 0.137 1.00 98.12 185 ALA A CA 1
ATOM 1326 C C . ALA A 1 185 ? -13.095 0.139 1.161 1.00 98.12 185 ALA A C 1
ATOM 1328 O O . ALA A 1 185 ? -13.563 1.274 1.310 1.00 98.12 185 ALA A O 1
ATOM 1329 N N . ASP A 1 186 ? -13.469 -0.897 1.912 1.00 97.88 186 ASP A N 1
ATOM 1330 C CA . ASP A 1 186 ? -14.457 -0.789 2.983 1.00 97.88 186 ASP A CA 1
ATOM 1331 C C . ASP A 1 186 ? -13.906 0.038 4.147 1.00 97.88 186 ASP A C 1
ATOM 1333 O O . ASP A 1 186 ? -14.575 0.945 4.630 1.00 97.88 186 ASP A O 1
ATOM 1337 N N . LEU A 1 187 ? -12.650 -0.194 4.551 1.00 98.50 187 LEU A N 1
ATOM 1338 C CA . LEU A 1 187 ? -12.012 0.609 5.601 1.00 98.50 187 LEU A CA 1
ATOM 1339 C C . LEU A 1 187 ? -11.915 2.092 5.221 1.00 98.50 187 LEU A C 1
ATOM 1341 O O . LEU A 1 187 ? -12.093 2.967 6.072 1.00 98.50 187 LEU A O 1
ATOM 1345 N N . VAL A 1 188 ? -11.640 2.379 3.946 1.00 98.56 188 VAL A N 1
ATOM 1346 C CA . VAL A 1 188 ? -11.608 3.753 3.444 1.00 98.56 188 VAL A CA 1
ATOM 1347 C C . VAL A 1 188 ? -12.992 4.386 3.507 1.00 98.56 188 VAL A C 1
ATOM 1349 O O . VAL A 1 188 ? -13.124 5.504 4.000 1.00 98.56 188 VAL A O 1
ATOM 1352 N N . THR A 1 189 ? -14.018 3.669 3.059 1.00 97.75 189 THR A N 1
ATOM 1353 C CA . THR A 1 189 ? -15.399 4.167 3.049 1.00 97.75 189 THR A CA 1
ATOM 1354 C C . THR A 1 189 ? -15.928 4.400 4.463 1.00 97.75 189 THR A C 1
ATOM 1356 O O . THR A 1 189 ? -16.508 5.449 4.737 1.00 97.75 189 THR A O 1
ATOM 1359 N N . ASP A 1 190 ? -15.692 3.449 5.364 1.00 97.19 190 ASP A N 1
ATOM 1360 C CA . ASP A 1 190 ? -16.325 3.422 6.681 1.00 97.19 190 ASP A CA 1
ATOM 1361 C C . ASP A 1 190 ? -15.613 4.300 7.715 1.00 97.19 190 ASP A C 1
ATOM 1363 O O . ASP A 1 190 ? -16.267 4.788 8.634 1.00 97.19 190 ASP A O 1
ATOM 1367 N N . TYR A 1 191 ? -14.294 4.500 7.586 1.00 97.94 191 TYR A N 1
ATOM 1368 C CA . TYR A 1 191 ? -13.499 5.172 8.624 1.00 97.94 191 TYR A CA 1
ATOM 1369 C C . TYR A 1 191 ? -12.615 6.313 8.107 1.00 97.94 191 TYR A C 1
ATOM 1371 O O . TYR A 1 191 ? -12.390 7.286 8.826 1.00 97.94 191 TYR A O 1
ATOM 1379 N N . VAL A 1 192 ? -12.077 6.224 6.885 1.00 98.00 192 VAL A N 1
ATOM 1380 C CA . VAL A 1 192 ? -11.211 7.293 6.350 1.00 98.00 192 VAL A CA 1
ATOM 1381 C C . VAL A 1 192 ? -12.049 8.448 5.813 1.00 98.00 192 VAL A C 1
ATOM 1383 O O . VAL A 1 192 ? -11.800 9.604 6.151 1.00 98.00 192 VAL A O 1
ATOM 1386 N N . ALA A 1 193 ? -13.074 8.144 5.016 1.00 96.38 193 ALA A N 1
ATOM 1387 C CA . ALA A 1 193 ? -13.960 9.136 4.414 1.00 96.38 193 ALA A CA 1
ATOM 1388 C C . ALA A 1 193 ? -14.842 9.858 5.448 1.00 96.38 193 ALA 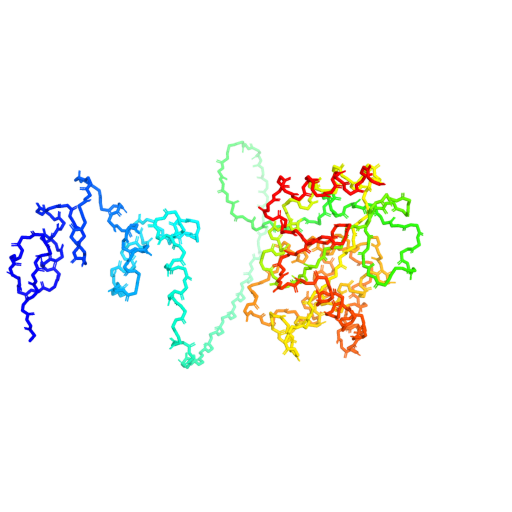A C 1
ATOM 1390 O O . ALA A 1 193 ? -15.236 11.003 5.225 1.00 96.38 193 ALA A O 1
ATOM 1391 N N . THR A 1 194 ? -15.132 9.221 6.586 1.00 96.12 194 THR A N 1
ATOM 1392 C CA . THR A 1 194 ? -15.847 9.842 7.716 1.00 96.12 194 THR A CA 1
ATOM 1393 C C . THR A 1 194 ? -14.956 10.780 8.532 1.00 96.12 194 THR A C 1
ATOM 1395 O O . THR A 1 194 ? -15.469 11.612 9.280 1.00 96.12 194 THR A O 1
ATOM 1398 N N . GLY A 1 195 ? -13.632 10.681 8.367 1.00 95.50 195 GLY A N 1
ATOM 1399 C CA . GLY A 1 195 ? -12.642 11.432 9.131 1.00 95.50 195 GLY A CA 1
ATOM 1400 C C . GLY A 1 195 ? -12.270 10.799 10.473 1.00 95.50 195 GLY A C 1
ATOM 1401 O O . GLY A 1 195 ? -11.508 11.408 11.217 1.00 95.50 195 GLY A O 1
ATOM 1402 N N . ASP A 1 196 ? -12.753 9.595 10.792 1.00 96.62 196 ASP A N 1
ATOM 1403 C CA . ASP A 1 196 ? -12.412 8.908 12.045 1.00 96.62 196 ASP A CA 1
ATOM 1404 C C . ASP A 1 196 ? -10.953 8.426 12.048 1.00 96.62 196 ASP A C 1
ATOM 1406 O O . ASP A 1 196 ? -10.263 8.455 13.074 1.00 96.62 196 ASP A O 1
ATOM 1410 N N . VAL A 1 197 ? -10.474 7.993 10.879 1.00 98.06 197 VAL A N 1
ATOM 1411 C CA . VAL A 1 197 ? -9.164 7.375 10.694 1.00 98.06 197 VAL A CA 1
ATOM 1412 C C . VAL A 1 197 ? -8.361 8.071 9.598 1.00 98.06 197 VAL A C 1
ATOM 1414 O O . VAL A 1 197 ? -8.855 8.362 8.515 1.00 98.06 197 VAL A O 1
ATOM 1417 N N . SER A 1 198 ? -7.070 8.265 9.855 1.00 98.50 198 SER A N 1
ATOM 1418 C CA . SER A 1 198 ? -6.069 8.426 8.799 1.00 98.50 198 SER A CA 1
ATOM 1419 C C . SER A 1 198 ? -5.331 7.104 8.612 1.00 98.50 198 SER A C 1
ATOM 1421 O O . SER A 1 198 ? -5.076 6.387 9.580 1.00 98.50 198 SER A O 1
ATOM 1423 N N . LEU A 1 199 ? -4.998 6.744 7.374 1.00 98.75 199 LEU A N 1
ATOM 1424 C CA . LEU A 1 199 ? -4.275 5.509 7.073 1.00 98.75 199 LEU A CA 1
ATOM 1425 C C . LEU A 1 199 ? -2.951 5.832 6.397 1.00 98.75 199 LEU A C 1
ATOM 1427 O O . LEU A 1 199 ? -2.920 6.485 5.360 1.00 98.75 199 LEU A O 1
ATOM 1431 N N . THR A 1 200 ? -1.855 5.342 6.973 1.00 98.81 200 THR A N 1
ATOM 1432 C CA . THR A 1 200 ? -0.496 5.514 6.453 1.00 98.81 200 THR A CA 1
ATOM 1433 C C . THR A 1 200 ? 0.052 4.190 5.923 1.00 98.81 200 THR A C 1
ATOM 1435 O O . THR A 1 200 ? 0.202 3.239 6.693 1.00 98.81 200 THR A O 1
ATOM 1438 N N . TYR A 1 201 ? 0.414 4.129 4.640 1.00 98.88 201 TYR A N 1
ATOM 1439 C CA . TYR A 1 201 ? 1.049 2.953 4.037 1.00 98.88 201 TYR A CA 1
ATOM 1440 C C . TYR A 1 201 ? 2.567 2.970 4.219 1.00 98.88 201 TYR A C 1
ATOM 1442 O O . TYR A 1 201 ? 3.242 3.972 3.972 1.00 98.88 201 TYR A O 1
ATOM 1450 N N . ARG A 1 202 ? 3.139 1.829 4.612 1.00 98.62 202 ARG A N 1
ATOM 1451 C CA . ARG A 1 202 ? 4.586 1.646 4.752 1.00 98.62 202 ARG A CA 1
ATOM 1452 C C . ARG A 1 202 ? 5.021 0.321 4.142 1.00 98.62 202 ARG A C 1
ATOM 1454 O O . ARG A 1 202 ? 4.664 -0.748 4.629 1.00 98.62 202 ARG A O 1
ATOM 1461 N N . ASN A 1 203 ? 5.865 0.395 3.115 1.00 98.50 203 ASN A N 1
ATOM 1462 C CA . ASN A 1 203 ? 6.398 -0.789 2.450 1.00 98.50 203 ASN A CA 1
ATOM 1463 C C . ASN A 1 203 ? 7.483 -1.472 3.301 1.00 98.50 203 ASN A C 1
ATOM 1465 O O . ASN A 1 203 ? 8.618 -0.981 3.391 1.00 98.50 203 ASN A O 1
ATOM 1469 N N . LEU A 1 204 ? 7.166 -2.623 3.894 1.00 98.25 204 LEU A N 1
ATOM 1470 C CA . LEU A 1 204 ? 8.116 -3.462 4.616 1.00 98.25 204 LEU A CA 1
ATOM 1471 C C . LEU A 1 204 ? 9.143 -4.039 3.638 1.00 98.25 204 LEU A C 1
ATOM 1473 O O . LEU A 1 204 ? 8.925 -5.055 2.986 1.00 98.25 204 LEU A O 1
ATOM 1477 N N . THR A 1 205 ? 10.266 -3.337 3.513 1.00 97.31 205 THR A N 1
ATOM 1478 C CA . THR A 1 205 ? 11.244 -3.565 2.443 1.00 97.31 205 THR A CA 1
ATOM 1479 C C . THR A 1 205 ? 12.336 -4.545 2.847 1.00 97.31 205 THR A C 1
ATOM 1481 O O . THR A 1 205 ? 12.790 -5.326 2.015 1.00 97.31 205 THR A O 1
ATOM 1484 N N . TYR A 1 206 ? 12.760 -4.513 4.112 1.00 96.31 206 TYR A N 1
ATOM 1485 C CA . TYR A 1 206 ? 13.825 -5.367 4.623 1.00 96.31 206 TYR A CA 1
ATOM 1486 C C . TYR A 1 206 ? 13.326 -6.200 5.799 1.00 96.31 206 TYR A C 1
ATOM 1488 O O . TYR A 1 206 ? 12.688 -5.683 6.709 1.00 96.31 206 TYR A O 1
ATOM 1496 N N . VAL A 1 207 ? 13.654 -7.488 5.797 1.00 93.19 207 VAL A N 1
ATOM 1497 C CA . VAL A 1 207 ? 13.374 -8.429 6.888 1.00 93.19 207 VAL A CA 1
ATOM 1498 C C . VAL A 1 207 ? 14.610 -9.306 7.062 1.00 93.19 207 VAL A C 1
ATOM 1500 O O . VAL A 1 207 ? 15.256 -9.682 6.086 1.00 93.19 207 VAL A O 1
ATOM 1503 N N . ASN A 1 208 ? 14.993 -9.600 8.308 1.00 88.56 208 ASN A N 1
ATOM 1504 C CA . ASN A 1 208 ? 16.175 -10.418 8.625 1.00 88.56 208 ASN A CA 1
ATOM 1505 C C . ASN A 1 208 ? 17.479 -9.938 7.945 1.00 88.56 208 ASN A C 1
ATOM 1507 O O . ASN A 1 208 ? 18.345 -10.737 7.596 1.00 88.56 208 ASN A O 1
ATOM 1511 N N . GLY A 1 209 ? 17.623 -8.622 7.750 1.00 87.31 209 GLY A N 1
ATOM 1512 C CA . GLY A 1 209 ? 18.822 -8.002 7.175 1.00 87.31 209 GLY A CA 1
ATOM 1513 C C . GLY A 1 209 ? 18.909 -8.013 5.644 1.00 87.31 209 GLY A C 1
ATOM 1514 O O . GLY A 1 209 ? 19.893 -7.504 5.110 1.00 87.31 209 GLY A O 1
ATOM 1515 N N . GLY A 1 210 ? 17.904 -8.539 4.935 1.00 93.94 210 GLY A N 1
ATOM 1516 C CA . GLY A 1 210 ? 17.861 -8.570 3.470 1.00 93.94 210 GLY A CA 1
ATOM 1517 C C . GLY A 1 210 ? 16.535 -8.066 2.890 1.00 93.94 210 GLY A C 1
ATOM 1518 O O . GLY A 1 210 ? 15.579 -7.869 3.642 1.00 93.94 210 GLY A O 1
ATOM 1519 N N . PRO A 1 211 ? 16.466 -7.820 1.568 1.00 96.25 211 PRO A N 1
ATOM 1520 C CA . PRO A 1 211 ? 15.222 -7.465 0.889 1.00 96.25 211 PRO A CA 1
ATOM 1521 C C . PRO A 1 211 ? 14.140 -8.536 1.076 1.00 96.25 211 PRO A C 1
ATOM 1523 O O . PRO A 1 211 ? 14.375 -9.719 0.826 1.00 96.25 211 PRO A O 1
ATOM 1526 N N . PHE A 1 212 ? 12.956 -8.122 1.513 1.00 95.69 212 PHE A N 1
ATOM 1527 C CA . PHE A 1 212 ? 11.797 -8.994 1.673 1.00 95.69 212 PHE A CA 1
ATOM 1528 C C . PHE A 1 212 ? 11.115 -9.218 0.316 1.00 95.69 212 PHE A C 1
ATOM 1530 O O . PHE A 1 212 ? 10.927 -8.258 -0.418 1.00 95.69 212 PHE A O 1
ATOM 1537 N N . LEU A 1 213 ? 10.751 -10.460 -0.026 1.00 95.50 213 LEU A N 1
ATOM 1538 C CA . LEU A 1 213 ? 10.091 -10.840 -1.297 1.00 95.50 213 LEU A CA 1
ATOM 1539 C C . LEU A 1 213 ? 10.890 -10.560 -2.590 1.00 95.50 213 LEU A C 1
ATOM 1541 O O . LEU A 1 213 ? 10.327 -10.446 -3.677 1.00 95.50 213 LEU A O 1
ATOM 1545 N N . GLY A 1 214 ? 12.220 -10.501 -2.490 1.00 96.25 214 GLY A N 1
ATOM 1546 C CA . GLY A 1 214 ? 13.115 -10.409 -3.647 1.00 96.25 214 GLY A CA 1
ATOM 1547 C C . GLY A 1 214 ? 14.003 -9.169 -3.642 1.00 96.25 214 GLY A C 1
ATOM 1548 O O . GLY A 1 214 ? 13.760 -8.190 -2.938 1.00 96.25 214 GLY A O 1
ATOM 1549 N N . SER A 1 215 ? 15.082 -9.221 -4.423 1.00 97.56 215 SER A N 1
ATOM 1550 C CA . SER A 1 215 ? 16.088 -8.152 -4.493 1.00 97.56 215 SER A CA 1
ATOM 1551 C C . SER A 1 215 ? 15.577 -6.854 -5.120 1.00 97.56 215 SER A C 1
ATOM 1553 O O . SER A 1 215 ? 16.198 -5.812 -4.934 1.00 97.56 215 SER A O 1
ATOM 1555 N N . ASP A 1 216 ? 14.471 -6.917 -5.856 1.00 98.19 216 ASP A N 1
ATOM 1556 C CA . ASP A 1 216 ? 13.816 -5.811 -6.554 1.00 98.19 216 ASP A CA 1
ATOM 1557 C C . ASP A 1 216 ? 12.769 -5.077 -5.692 1.00 98.19 216 ASP A C 1
ATOM 1559 O O . ASP A 1 216 ? 12.360 -3.971 -6.034 1.00 98.19 216 ASP A O 1
ATOM 1563 N N . THR A 1 217 ? 12.402 -5.600 -4.517 1.00 98.12 217 THR A N 1
ATOM 1564 C CA . THR A 1 217 ? 11.482 -4.929 -3.577 1.00 98.12 217 THR A CA 1
ATOM 1565 C C . THR A 1 217 ? 11.876 -3.488 -3.220 1.00 98.12 217 THR A C 1
ATOM 1567 O O . THR A 1 217 ? 10.990 -2.627 -3.194 1.00 98.12 217 THR A O 1
ATOM 1570 N N . PRO A 1 218 ? 13.161 -3.150 -2.965 1.00 98.69 218 PRO A N 1
ATOM 1571 C CA . PRO A 1 218 ? 13.548 -1.764 -2.719 1.00 98.69 218 PRO A CA 1
ATOM 1572 C C . PRO A 1 218 ? 13.216 -0.833 -3.889 1.00 98.69 218 PRO A C 1
ATOM 1574 O O . PRO A 1 218 ? 12.890 0.325 -3.651 1.00 98.69 218 PRO A O 1
ATOM 1577 N N . ALA A 1 219 ? 13.252 -1.313 -5.138 1.00 98.81 219 ALA A N 1
ATOM 1578 C CA . ALA A 1 219 ? 12.877 -0.504 -6.295 1.00 98.81 219 ALA A CA 1
ATOM 1579 C C . ALA A 1 219 ? 11.379 -0.158 -6.274 1.00 98.81 219 ALA A C 1
ATOM 1581 O O . ALA A 1 219 ? 11.032 1.015 -6.401 1.00 98.81 219 ALA A O 1
ATOM 1582 N N . ALA A 1 220 ? 10.503 -1.132 -6.003 1.00 98.69 220 ALA A N 1
ATOM 1583 C CA . ALA A 1 220 ? 9.067 -0.873 -5.853 1.00 98.69 220 ALA A CA 1
ATOM 1584 C C . ALA A 1 220 ? 8.771 0.097 -4.692 1.00 98.69 220 ALA A C 1
ATOM 1586 O O . ALA A 1 220 ? 7.999 1.044 -4.838 1.00 98.69 220 ALA A O 1
ATOM 1587 N N . ALA A 1 221 ? 9.447 -0.077 -3.549 1.00 98.81 221 ALA A N 1
ATOM 1588 C CA . ALA A 1 221 ? 9.315 0.818 -2.397 1.00 98.81 221 ALA A CA 1
ATOM 1589 C C . ALA A 1 221 ? 9.678 2.272 -2.741 1.00 98.81 221 ALA A C 1
ATOM 1591 O O . ALA A 1 221 ? 8.971 3.204 -2.355 1.00 98.81 221 ALA A O 1
ATOM 1592 N N . ARG A 1 222 ? 10.775 2.459 -3.486 1.00 98.81 222 ARG A N 1
ATOM 1593 C CA . ARG A 1 222 ? 11.252 3.769 -3.947 1.00 98.81 222 ARG A CA 1
ATOM 1594 C C . ARG A 1 222 ? 10.302 4.409 -4.940 1.00 98.81 222 ARG A C 1
ATOM 1596 O O . ARG A 1 222 ? 10.083 5.608 -4.836 1.00 98.81 222 ARG A O 1
ATOM 1603 N N . ALA A 1 223 ? 9.731 3.626 -5.853 1.00 98.88 223 ALA A N 1
ATOM 1604 C CA . ALA A 1 223 ? 8.740 4.115 -6.802 1.00 98.88 223 ALA A CA 1
ATOM 1605 C C . ALA A 1 223 ? 7.514 4.685 -6.083 1.00 98.88 223 ALA A C 1
ATOM 1607 O O . ALA A 1 223 ? 7.154 5.832 -6.324 1.00 98.88 223 ALA A O 1
ATOM 1608 N N . GLY A 1 224 ? 6.948 3.944 -5.122 1.00 98.75 224 GLY A N 1
ATOM 1609 C CA . GLY A 1 224 ? 5.839 4.445 -4.307 1.00 98.75 224 GLY A CA 1
ATOM 1610 C C . GLY A 1 224 ? 6.190 5.740 -3.566 1.00 98.75 224 GLY A C 1
ATOM 1611 O O . GLY A 1 224 ? 5.435 6.706 -3.619 1.00 98.75 224 GLY A O 1
ATOM 1612 N N . LEU A 1 225 ? 7.358 5.804 -2.917 1.00 98.88 225 LEU A N 1
ATOM 1613 C CA . LEU A 1 225 ? 7.789 7.032 -2.238 1.00 98.88 225 LEU A CA 1
ATOM 1614 C C . LEU A 1 225 ? 8.017 8.196 -3.209 1.00 98.88 225 LEU A C 1
ATOM 1616 O O . LEU A 1 225 ? 7.698 9.324 -2.855 1.00 98.88 225 LEU A O 1
ATOM 1620 N N . ALA A 1 226 ? 8.524 7.948 -4.416 1.00 98.81 226 ALA A N 1
ATOM 1621 C CA . ALA A 1 226 ? 8.681 8.986 -5.432 1.00 98.81 226 ALA A CA 1
ATOM 1622 C C . ALA A 1 226 ? 7.329 9.575 -5.839 1.00 98.81 226 ALA A C 1
ATOM 1624 O O . ALA A 1 226 ? 7.170 10.789 -5.809 1.00 98.81 226 ALA A O 1
ATOM 1625 N N . VAL A 1 227 ? 6.342 8.719 -6.131 1.00 98.81 227 VAL A N 1
ATOM 1626 C CA . VAL A 1 227 ? 4.985 9.176 -6.460 1.00 98.81 227 VAL A CA 1
ATOM 1627 C C . VAL A 1 227 ? 4.400 9.978 -5.299 1.00 98.81 227 VAL A C 1
ATOM 1629 O O . VAL A 1 227 ? 3.896 11.062 -5.527 1.00 98.81 227 VAL A O 1
ATOM 1632 N N . TRP A 1 228 ? 4.544 9.528 -4.049 1.00 98.69 228 TRP A N 1
ATOM 1633 C CA . TRP A 1 228 ? 4.042 10.292 -2.900 1.00 98.69 228 TRP A CA 1
ATOM 1634 C C . TRP A 1 228 ? 4.685 11.680 -2.756 1.00 98.69 228 TRP A C 1
ATOM 1636 O O . TRP A 1 228 ? 3.994 12.653 -2.481 1.00 98.69 228 TRP A O 1
ATOM 1646 N N . ASN A 1 229 ? 6.010 11.773 -2.903 1.00 98.19 229 ASN A N 1
ATOM 1647 C CA . ASN A 1 229 ? 6.726 13.029 -2.667 1.00 98.19 229 ASN A CA 1
ATOM 1648 C C . ASN A 1 229 ? 6.537 14.049 -3.802 1.00 98.19 229 ASN A C 1
ATOM 1650 O O . ASN A 1 229 ? 6.654 15.244 -3.546 1.00 98.19 229 ASN A O 1
ATOM 1654 N N . GLU A 1 230 ? 6.270 13.593 -5.028 1.00 97.62 230 GLU A N 1
ATOM 1655 C CA . GLU A 1 230 ? 6.195 14.458 -6.215 1.00 97.62 230 GLU A CA 1
ATOM 1656 C C . GLU A 1 230 ? 4.754 14.653 -6.727 1.00 97.62 230 GLU A C 1
ATOM 1658 O O . GLU A 1 230 ? 4.434 15.708 -7.269 1.00 97.62 230 GLU A O 1
ATOM 1663 N N . ASP A 1 231 ? 3.876 13.661 -6.548 1.00 97.56 231 ASP A N 1
ATOM 1664 C CA . ASP A 1 231 ? 2.471 13.669 -6.983 1.00 97.56 231 ASP A CA 1
ATOM 1665 C C . ASP A 1 231 ? 1.563 12.886 -5.998 1.00 97.56 231 ASP A C 1
ATOM 1667 O O . ASP A 1 231 ? 1.059 11.799 -6.316 1.00 97.56 231 ASP A O 1
ATOM 1671 N N . PRO A 1 232 ? 1.363 13.402 -4.768 1.00 97.06 232 PRO A N 1
ATOM 1672 C CA . PRO A 1 232 ? 0.599 12.713 -3.727 1.00 97.06 232 PRO A CA 1
ATOM 1673 C C . PRO A 1 232 ? -0.867 12.464 -4.110 1.00 97.06 232 PRO A C 1
ATOM 1675 O O . PRO A 1 232 ? -1.433 11.458 -3.687 1.00 97.06 232 PRO A O 1
ATOM 1678 N N . GLU A 1 233 ? -1.461 13.320 -4.946 1.00 96.81 233 GLU A N 1
ATOM 1679 C CA . GLU A 1 233 ? -2.841 13.175 -5.439 1.00 96.81 233 GLU A CA 1
ATOM 1680 C C . GLU A 1 233 ? -3.015 11.927 -6.318 1.00 96.81 233 GLU A C 1
ATOM 1682 O O . GLU A 1 233 ? -4.054 11.270 -6.287 1.00 96.81 233 GLU A O 1
ATOM 1687 N N . SER A 1 234 ? -1.981 11.538 -7.072 1.00 97.38 234 SER A N 1
ATOM 1688 C CA . SER A 1 234 ? -2.009 10.318 -7.890 1.00 97.38 234 SER A CA 1
ATOM 1689 C C . SER A 1 234 ? -1.545 9.066 -7.144 1.00 97.38 234 SER A C 1
ATOM 1691 O O . SER A 1 234 ? -1.639 7.963 -7.691 1.00 97.38 234 SER A O 1
ATOM 1693 N N . TYR A 1 235 ? -1.047 9.193 -5.909 1.00 98.62 235 TYR A N 1
ATOM 1694 C CA . TYR A 1 235 ? -0.427 8.080 -5.191 1.00 98.62 235 TYR A CA 1
ATOM 1695 C C . TYR A 1 235 ? -1.359 6.882 -5.027 1.00 98.62 235 TYR A C 1
ATOM 1697 O O . TYR A 1 235 ? -0.945 5.754 -5.287 1.00 98.62 235 TYR A O 1
ATOM 1705 N N . TRP A 1 236 ? -2.609 7.094 -4.613 1.00 98.56 236 TRP A N 1
ATOM 1706 C CA . TRP A 1 236 ? -3.507 5.974 -4.333 1.00 98.56 236 TRP A CA 1
ATOM 1707 C C . TRP A 1 236 ? -4.015 5.283 -5.602 1.00 98.56 236 TRP A C 1
ATOM 1709 O O . TRP A 1 236 ? -4.188 4.065 -5.598 1.00 98.56 236 TRP A O 1
ATOM 1719 N N . ARG A 1 237 ? -4.125 6.010 -6.723 1.00 98.00 237 ARG A N 1
ATOM 1720 C CA . ARG A 1 237 ? -4.323 5.402 -8.052 1.00 98.00 237 ARG A CA 1
ATOM 1721 C C . ARG A 1 237 ? -3.131 4.540 -8.449 1.00 98.00 237 ARG A C 1
ATOM 1723 O O . ARG A 1 237 ? -3.314 3.416 -8.910 1.00 98.00 237 ARG A O 1
ATOM 1730 N N . TYR A 1 238 ? -1.911 5.036 -8.232 1.00 98.62 238 TYR A N 1
ATOM 1731 C CA . TYR A 1 238 ? -0.698 4.248 -8.449 1.00 98.62 238 TYR A CA 1
ATOM 1732 C C . TYR A 1 238 ? -0.664 3.014 -7.548 1.00 98.62 238 TYR A C 1
ATOM 1734 O O . TYR A 1 238 ? -0.349 1.925 -8.023 1.00 98.62 238 TYR A O 1
ATOM 1742 N N . HIS A 1 239 ? -1.047 3.162 -6.279 1.00 98.69 239 HIS A N 1
ATOM 1743 C CA . HIS A 1 239 ? -1.087 2.064 -5.329 1.00 98.69 239 HIS A CA 1
ATOM 1744 C C . HIS A 1 239 ? -2.007 0.938 -5.798 1.00 98.69 239 HIS A C 1
ATOM 1746 O O . HIS A 1 239 ? -1.556 -0.195 -5.964 1.00 98.69 239 HIS A O 1
ATOM 1752 N N . GLU A 1 240 ? -3.268 1.267 -6.076 1.00 97.94 240 GLU A N 1
ATOM 1753 C CA . GLU A 1 240 ? -4.260 0.310 -6.564 1.00 97.94 240 GLU A CA 1
ATOM 1754 C C . GLU A 1 240 ? -3.837 -0.324 -7.887 1.00 97.94 240 GLU A C 1
ATOM 1756 O O . GLU A 1 240 ? -3.944 -1.538 -8.055 1.00 97.94 240 GLU A O 1
ATOM 1761 N N . TYR A 1 241 ? -3.281 0.467 -8.810 1.00 98.31 241 TYR A N 1
ATOM 1762 C CA . TYR A 1 241 ? -2.827 -0.065 -10.087 1.00 98.31 241 TYR A CA 1
ATOM 1763 C C . TYR A 1 241 ? -1.712 -1.100 -9.903 1.00 98.31 241 TYR A C 1
ATOM 1765 O O . TYR A 1 241 ? -1.776 -2.178 -10.492 1.00 98.31 241 TYR A O 1
ATOM 1773 N N . VAL A 1 242 ? -0.694 -0.807 -9.087 1.00 98.44 242 VAL A N 1
ATOM 1774 C CA . VAL A 1 242 ? 0.401 -1.756 -8.836 1.00 98.44 242 VAL A CA 1
ATOM 1775 C C . VAL A 1 242 ? -0.125 -3.007 -8.139 1.00 98.44 242 VAL A C 1
ATOM 1777 O O . VAL A 1 242 ? 0.184 -4.107 -8.591 1.00 98.44 242 VAL A O 1
ATOM 1780 N N . MET A 1 243 ? -0.941 -2.857 -7.092 1.00 97.94 243 MET A N 1
ATOM 1781 C CA . MET A 1 243 ? -1.491 -3.990 -6.340 1.00 97.94 243 MET A CA 1
ATOM 1782 C C . MET A 1 243 ? -2.353 -4.899 -7.227 1.00 97.94 243 MET A C 1
ATOM 1784 O O . MET A 1 243 ? -2.174 -6.114 -7.206 1.00 97.94 243 MET A O 1
ATOM 1788 N N . ALA A 1 244 ? -3.202 -4.332 -8.085 1.00 97.38 244 ALA A N 1
ATOM 1789 C CA . ALA A 1 244 ? -4.040 -5.100 -9.005 1.00 97.38 244 ALA A CA 1
ATOM 1790 C C . ALA A 1 244 ? -3.263 -5.764 -10.160 1.00 97.38 244 ALA A C 1
ATOM 1792 O O . ALA A 1 244 ? -3.752 -6.720 -10.760 1.00 97.38 244 ALA A O 1
ATOM 1793 N N . ASN A 1 245 ? -2.070 -5.263 -10.505 1.00 96.81 245 ASN A N 1
ATOM 1794 C CA . ASN A 1 245 ? -1.314 -5.696 -11.689 1.00 96.81 245 ASN A CA 1
ATOM 1795 C C . ASN A 1 245 ? 0.069 -6.282 -11.358 1.00 96.81 245 ASN A C 1
ATOM 1797 O O . ASN A 1 245 ? 0.900 -6.450 -12.264 1.00 96.81 245 ASN A O 1
ATOM 1801 N N . GLN A 1 246 ? 0.348 -6.583 -10.086 1.00 93.31 246 GLN A N 1
ATOM 1802 C CA . GLN A 1 246 ? 1.631 -7.156 -9.696 1.00 93.31 246 GLN A CA 1
ATOM 1803 C C . GLN A 1 246 ? 1.809 -8.561 -10.303 1.00 93.31 246 GLN A C 1
ATOM 1805 O O . GLN A 1 246 ? 0.932 -9.419 -10.187 1.00 93.31 246 GLN A O 1
ATOM 1810 N N . PRO A 1 247 ? 2.946 -8.837 -10.961 1.00 95.81 247 PRO A N 1
ATOM 1811 C CA . PRO A 1 247 ? 3.328 -10.198 -11.326 1.00 95.81 247 PRO A CA 1
ATOM 1812 C C . PRO A 1 247 ? 3.609 -11.074 -10.103 1.00 95.81 247 PRO A C 1
ATOM 1814 O O . PRO A 1 247 ? 3.748 -10.555 -8.991 1.00 95.81 247 PRO A O 1
ATOM 1817 N N . PRO A 1 248 ? 3.786 -12.394 -10.309 1.00 94.69 248 PRO A N 1
ATOM 1818 C CA . PRO A 1 248 ? 4.186 -13.308 -9.249 1.00 94.69 248 PRO A CA 1
ATOM 1819 C C . PRO A 1 248 ? 5.389 -12.789 -8.456 1.00 94.69 248 PRO A C 1
ATOM 1821 O O . PRO A 1 248 ? 6.391 -12.351 -9.024 1.00 94.69 248 PRO A O 1
ATOM 1824 N N . GLU A 1 249 ? 5.311 -12.872 -7.128 1.00 93.44 249 GLU A N 1
ATOM 1825 C CA . GLU A 1 249 ? 6.345 -12.354 -6.220 1.00 93.44 249 GLU A CA 1
ATOM 1826 C C . GLU A 1 249 ? 7.721 -13.014 -6.419 1.00 93.44 249 GLU A C 1
ATOM 1828 O O . GLU A 1 249 ? 8.756 -12.415 -6.113 1.00 93.44 249 GLU A O 1
ATOM 1833 N N . SER A 1 250 ? 7.734 -14.233 -6.977 1.00 92.88 250 SER A N 1
ATOM 1834 C CA . SER A 1 250 ? 8.938 -14.980 -7.348 1.00 92.88 250 SER A CA 1
ATOM 1835 C C . SER A 1 250 ? 9.749 -14.315 -8.459 1.00 92.88 250 SER A C 1
ATOM 1837 O O . SER A 1 250 ? 10.949 -14.574 -8.577 1.00 92.88 250 SER A O 1
ATOM 1839 N N . ASP A 1 251 ? 9.110 -13.472 -9.268 1.00 95.88 251 ASP A N 1
ATOM 1840 C CA . ASP A 1 251 ? 9.736 -12.810 -10.401 1.00 95.88 251 ASP A CA 1
ATOM 1841 C C . ASP A 1 251 ? 10.394 -11.503 -9.956 1.00 95.88 251 ASP A C 1
ATOM 1843 O O . ASP A 1 251 ? 9.908 -10.800 -9.066 1.00 95.88 251 ASP A O 1
ATOM 1847 N N . GLN A 1 252 ? 11.502 -11.140 -10.605 1.00 95.88 252 GLN A N 1
ATOM 1848 C CA . GLN A 1 252 ? 12.137 -9.832 -10.420 1.00 95.88 252 GLN A CA 1
ATOM 1849 C C . GLN A 1 252 ? 11.495 -8.800 -11.348 1.00 95.88 252 GLN A C 1
ATOM 1851 O O . GLN A 1 252 ? 12.104 -8.337 -12.315 1.00 95.88 252 GLN A O 1
ATOM 1856 N N . TRP A 1 253 ? 10.221 -8.510 -11.108 1.00 97.69 253 TRP A N 1
ATOM 1857 C CA . TRP A 1 253 ? 9.425 -7.672 -11.991 1.00 97.69 253 TRP A CA 1
ATOM 1858 C C . TRP A 1 253 ? 9.556 -6.178 -11.707 1.00 97.69 253 TRP A C 1
ATOM 1860 O O . TRP A 1 253 ? 9.277 -5.386 -12.607 1.00 97.69 253 TRP A O 1
ATOM 1870 N N . ALA A 1 254 ? 9.971 -5.768 -10.504 1.00 98.19 254 ALA A N 1
ATOM 1871 C CA . ALA A 1 254 ? 10.016 -4.365 -10.088 1.00 98.19 254 ALA A CA 1
ATOM 1872 C C . ALA A 1 254 ? 11.233 -3.622 -10.673 1.00 98.19 254 ALA A C 1
ATOM 1874 O O . ALA A 1 254 ? 12.062 -3.053 -9.963 1.00 98.19 254 ALA A O 1
ATOM 1875 N N . THR A 1 255 ? 11.359 -3.638 -12.000 1.00 98.44 255 THR A N 1
ATOM 1876 C CA . THR A 1 255 ? 12.355 -2.873 -12.752 1.00 98.44 255 THR A CA 1
ATOM 1877 C C . THR A 1 255 ? 11.909 -1.418 -12.905 1.00 98.44 255 THR A C 1
ATOM 1879 O O . THR A 1 255 ? 10.715 -1.121 -12.872 1.00 98.44 255 THR A O 1
ATOM 1882 N N . ALA A 1 256 ? 12.858 -0.498 -13.120 1.00 98.31 256 ALA A N 1
ATOM 1883 C CA . ALA A 1 256 ? 12.538 0.911 -13.363 1.00 98.31 256 ALA A CA 1
ATOM 1884 C C . ALA A 1 256 ? 11.546 1.079 -14.529 1.00 98.31 256 ALA A C 1
ATOM 1886 O O . ALA A 1 256 ? 10.565 1.802 -14.396 1.00 98.31 256 ALA A O 1
ATOM 1887 N N . ASP A 1 257 ? 11.754 0.358 -15.635 1.00 98.50 257 ASP A N 1
ATOM 1888 C CA . ASP A 1 257 ? 10.883 0.420 -16.814 1.00 98.50 257 ASP A CA 1
ATOM 1889 C C . ASP A 1 257 ? 9.445 0.008 -16.489 1.00 98.50 257 ASP A C 1
ATOM 1891 O O . ASP A 1 257 ? 8.507 0.721 -16.842 1.00 98.50 257 ASP A O 1
ATOM 1895 N N . ARG A 1 258 ? 9.265 -1.100 -15.761 1.00 98.38 258 ARG A N 1
ATOM 1896 C CA . ARG A 1 258 ? 7.932 -1.587 -15.398 1.00 98.38 258 ARG A CA 1
ATOM 1897 C C . ARG A 1 258 ? 7.238 -0.667 -14.399 1.00 98.38 258 ARG A C 1
ATOM 1899 O O . ARG A 1 258 ? 6.045 -0.413 -14.516 1.00 98.38 258 ARG A O 1
ATOM 1906 N N . LEU A 1 259 ? 7.977 -0.142 -13.424 1.00 98.81 259 LEU A N 1
ATOM 1907 C CA . LEU A 1 259 ? 7.423 0.775 -12.427 1.00 98.81 259 LEU A CA 1
ATOM 1908 C C . LEU A 1 259 ? 7.011 2.117 -13.059 1.00 98.81 259 LEU A C 1
ATOM 1910 O O . LEU A 1 259 ? 5.996 2.682 -12.655 1.00 98.81 259 LEU A O 1
ATOM 1914 N N . VAL A 1 260 ? 7.739 2.590 -14.080 1.00 98.81 260 VAL A N 1
ATOM 1915 C CA . VAL A 1 260 ? 7.356 3.753 -14.904 1.00 98.81 260 VAL A CA 1
ATOM 1916 C C . VAL A 1 260 ? 6.128 3.449 -15.763 1.00 98.81 260 VAL A C 1
ATOM 1918 O O . VAL A 1 260 ? 5.243 4.297 -15.883 1.00 98.81 260 VAL A O 1
ATOM 1921 N N . GLU A 1 261 ? 6.039 2.251 -16.347 1.00 98.44 261 GLU A N 1
ATOM 1922 C CA . GLU A 1 261 ? 4.841 1.818 -17.077 1.00 98.44 261 GLU A CA 1
ATOM 1923 C C . GLU A 1 261 ? 3.613 1.847 -16.161 1.00 98.44 261 GLU A C 1
ATOM 1925 O O . GLU A 1 261 ? 2.594 2.437 -16.516 1.00 98.44 261 GLU A O 1
ATOM 1930 N N . PHE A 1 262 ? 3.725 1.288 -14.956 1.00 98.44 262 PHE A N 1
ATOM 1931 C CA . PHE A 1 262 ? 2.662 1.321 -13.954 1.00 98.44 262 PHE A CA 1
ATOM 1932 C C . PHE A 1 262 ? 2.271 2.752 -13.572 1.00 98.44 262 PHE A C 1
ATOM 1934 O O . PHE A 1 262 ? 1.086 3.066 -13.537 1.00 98.44 262 PHE A O 1
ATOM 1941 N N . ALA A 1 263 ? 3.244 3.644 -13.371 1.00 98.50 263 ALA A N 1
ATOM 1942 C CA . ALA A 1 263 ? 2.980 5.054 -13.077 1.00 98.50 263 ALA A CA 1
ATOM 1943 C C . ALA A 1 263 ? 2.256 5.759 -14.233 1.00 98.50 263 ALA A C 1
ATOM 1945 O O . ALA A 1 263 ? 1.323 6.521 -14.006 1.00 98.50 263 ALA A O 1
ATOM 1946 N N . THR A 1 264 ? 2.624 5.442 -15.476 1.00 98.12 264 THR A N 1
ATOM 1947 C CA . THR A 1 264 ? 1.960 5.980 -16.672 1.00 98.12 264 THR A CA 1
ATOM 1948 C C . THR A 1 264 ? 0.510 5.508 -16.768 1.00 98.12 264 THR A C 1
ATOM 1950 O O . THR A 1 264 ? -0.382 6.294 -17.072 1.00 98.12 264 THR A O 1
ATOM 1953 N N . ARG A 1 265 ? 0.256 4.226 -16.488 1.00 97.56 265 ARG A N 1
ATOM 1954 C CA . ARG A 1 265 ? -1.090 3.632 -16.525 1.00 97.56 265 ARG A CA 1
ATOM 1955 C C . ARG A 1 265 ? -1.989 4.108 -15.388 1.00 97.56 265 ARG A C 1
ATOM 1957 O O . ARG A 1 265 ? -3.196 4.183 -15.574 1.00 97.56 265 ARG A O 1
ATOM 1964 N N . ALA A 1 266 ? -1.398 4.452 -14.250 1.00 96.81 266 ALA A N 1
ATOM 1965 C CA . ALA A 1 266 ? -2.081 5.063 -13.119 1.00 96.81 266 ALA A CA 1
ATOM 1966 C C . ALA A 1 266 ? -2.244 6.590 -13.245 1.00 96.81 266 ALA A C 1
ATOM 1968 O O . ALA A 1 266 ? -2.715 7.225 -12.304 1.00 96.81 266 ALA A O 1
ATOM 1969 N N . GLU A 1 267 ? -1.839 7.173 -14.379 1.00 97.12 267 GLU A N 1
ATOM 1970 C CA . GLU A 1 267 ? -1.901 8.613 -14.651 1.00 97.12 267 GLU A CA 1
ATOM 1971 C C . GLU A 1 267 ? -1.153 9.483 -13.628 1.00 97.12 267 GLU A C 1
ATOM 1973 O O . GLU A 1 267 ? -1.594 10.585 -13.300 1.00 97.12 267 GLU A O 1
ATOM 1978 N N . VAL A 1 268 ? -0.003 9.010 -13.136 1.00 97.75 268 VAL A N 1
ATOM 1979 C CA . VAL A 1 268 ? 0.942 9.860 -12.399 1.00 97.75 268 VAL A CA 1
ATOM 1980 C C . VAL A 1 268 ? 1.417 10.978 -13.329 1.00 97.75 268 VAL A C 1
ATOM 1982 O O . VAL A 1 268 ? 1.812 10.710 -14.465 1.00 97.75 268 VAL A O 1
ATOM 1985 N N . SER A 1 269 ? 1.399 12.222 -12.849 1.00 96.19 269 SER A N 1
ATOM 1986 C CA . SER A 1 269 ? 1.617 13.424 -13.668 1.00 96.19 269 SER A CA 1
ATOM 1987 C C . SER A 1 269 ? 2.996 13.462 -14.331 1.00 96.19 269 SER A C 1
ATOM 1989 O O . SER A 1 269 ? 3.124 13.864 -15.487 1.00 96.19 269 SER A O 1
ATOM 1991 N N . ASP A 1 270 ? 4.026 13.010 -13.611 1.00 96.75 270 ASP A N 1
ATOM 1992 C CA . ASP A 1 270 ? 5.375 12.810 -14.140 1.00 96.75 270 ASP A CA 1
ATOM 1993 C C . ASP A 1 270 ? 5.892 11.407 -13.780 1.00 96.75 270 ASP A C 1
ATOM 1995 O O . ASP A 1 270 ? 6.525 11.217 -12.741 1.00 96.75 270 ASP A O 1
ATOM 1999 N N . PRO A 1 271 ? 5.678 10.395 -14.640 1.00 97.00 271 PRO A N 1
ATOM 2000 C CA . PRO A 1 271 ? 6.179 9.045 -14.395 1.00 97.00 271 PRO A CA 1
ATOM 2001 C C . PRO A 1 271 ? 7.712 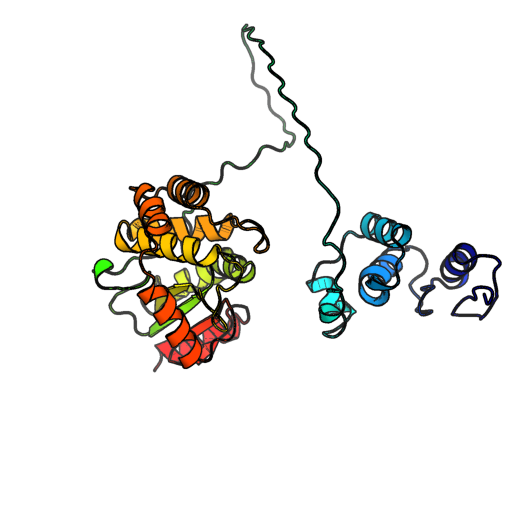8.951 -14.333 1.00 97.00 271 PRO A C 1
ATOM 2003 O O . PRO A 1 271 ? 8.243 7.945 -13.860 1.00 97.00 271 PRO A O 1
ATOM 2006 N N . SER A 1 272 ? 8.458 9.960 -14.806 1.00 96.94 272 SER A N 1
ATOM 2007 C CA . SER A 1 272 ? 9.925 9.911 -14.835 1.00 96.94 272 SER A CA 1
ATOM 2008 C C . SER A 1 272 ? 10.556 9.983 -13.439 1.00 96.94 272 SER A C 1
ATOM 2010 O O . SER A 1 272 ? 11.629 9.407 -13.232 1.00 96.94 272 SER A O 1
ATOM 2012 N N . VAL A 1 273 ? 9.851 10.553 -12.450 1.00 97.44 273 VAL A N 1
ATOM 2013 C CA . VAL A 1 273 ? 10.302 10.610 -11.046 1.00 97.44 273 VAL A CA 1
ATOM 2014 C C . VAL A 1 273 ? 10.550 9.218 -10.460 1.00 97.44 273 VAL A C 1
ATOM 2016 O O . VAL A 1 273 ? 11.477 9.019 -9.670 1.00 97.44 273 VAL A O 1
ATOM 2019 N N . VAL A 1 274 ? 9.772 8.224 -10.906 1.00 98.62 274 VAL A N 1
ATOM 2020 C CA . VAL A 1 274 ? 9.916 6.821 -10.505 1.00 98.62 274 VAL A CA 1
ATOM 2021 C C . VAL A 1 274 ? 11.254 6.262 -10.969 1.00 98.62 274 VAL A C 1
ATOM 2023 O O . VAL A 1 274 ? 11.972 5.647 -10.178 1.00 98.62 274 VAL A O 1
ATOM 2026 N N . ARG A 1 275 ? 11.628 6.508 -12.231 1.00 98.38 275 ARG A N 1
ATOM 2027 C CA . ARG A 1 275 ? 12.915 6.058 -12.774 1.00 98.38 275 ARG A CA 1
ATOM 2028 C C . ARG A 1 275 ? 14.068 6.629 -11.967 1.00 98.38 275 ARG A C 1
ATOM 2030 O O . ARG A 1 275 ? 14.920 5.872 -11.508 1.00 98.38 275 ARG A O 1
ATOM 2037 N N . THR A 1 276 ? 14.063 7.944 -11.763 1.00 97.81 276 THR A N 1
ATOM 2038 C CA . THR A 1 276 ? 15.109 8.638 -11.010 1.00 97.81 276 THR A CA 1
ATOM 2039 C C . THR A 1 276 ? 15.241 8.070 -9.600 1.00 97.81 276 THR A C 1
ATOM 2041 O O . THR A 1 276 ? 16.347 7.763 -9.162 1.00 97.81 276 THR A O 1
ATOM 2044 N N . ALA A 1 277 ? 14.129 7.851 -8.896 1.00 98.50 277 ALA A N 1
ATOM 2045 C CA . ALA A 1 277 ? 14.164 7.289 -7.551 1.00 98.50 277 ALA A CA 1
ATOM 2046 C C . ALA A 1 277 ? 14.751 5.871 -7.492 1.00 98.50 277 ALA A C 1
ATOM 2048 O O . ALA A 1 277 ? 15.492 5.553 -6.555 1.00 98.50 277 ALA A O 1
ATOM 2049 N N . VAL A 1 278 ? 14.435 5.027 -8.479 1.00 98.44 278 VAL A N 1
ATOM 2050 C CA . VAL A 1 278 ? 14.953 3.657 -8.572 1.00 98.44 278 VAL A CA 1
ATOM 2051 C C . VAL A 1 278 ? 16.444 3.653 -8.914 1.00 98.44 278 VAL A C 1
ATOM 2053 O O . VAL A 1 278 ? 17.223 3.031 -8.191 1.00 98.44 278 VAL A O 1
ATOM 2056 N N . GLU A 1 279 ? 16.851 4.360 -9.970 1.00 97.81 279 GLU A N 1
ATOM 2057 C CA . GLU A 1 279 ? 18.230 4.358 -10.483 1.00 97.81 279 GLU A CA 1
ATOM 2058 C C . GLU A 1 279 ? 19.213 5.050 -9.522 1.00 97.81 279 GLU A C 1
ATOM 2060 O O . GLU A 1 279 ? 20.337 4.580 -9.336 1.00 97.81 279 GLU A O 1
ATOM 2065 N N . GLU A 1 280 ? 18.781 6.108 -8.829 1.00 98.00 280 GLU A N 1
ATOM 2066 C CA . GLU A 1 280 ? 19.600 6.820 -7.838 1.00 98.00 280 GLU A CA 1
ATOM 2067 C C . GLU A 1 280 ? 19.527 6.212 -6.427 1.00 98.00 280 GLU A C 1
ATOM 2069 O O . GLU A 1 280 ? 20.164 6.718 -5.505 1.00 98.00 280 GLU A O 1
ATOM 2074 N N . ASN A 1 281 ? 18.776 5.120 -6.230 1.00 96.25 281 ASN A N 1
ATOM 2075 C CA . ASN A 1 281 ? 18.569 4.484 -4.923 1.00 96.25 281 ASN A CA 1
ATOM 2076 C C . ASN A 1 281 ? 18.084 5.464 -3.835 1.00 96.25 281 ASN A C 1
ATOM 2078 O O . ASN A 1 281 ? 18.568 5.444 -2.698 1.00 96.25 281 ASN A O 1
ATOM 2082 N N . ARG A 1 282 ? 17.117 6.325 -4.172 1.00 97.38 282 ARG A N 1
ATOM 2083 C CA . ARG A 1 282 ? 16.564 7.306 -3.226 1.00 97.38 282 ARG A CA 1
ATOM 2084 C C . ARG A 1 282 ? 15.875 6.626 -2.035 1.00 97.38 282 ARG A C 1
ATOM 2086 O O . ARG A 1 282 ? 15.627 5.423 -2.021 1.00 97.38 282 ARG A O 1
ATOM 2093 N N . TYR A 1 283 ? 15.569 7.421 -1.011 1.00 98.00 283 TYR A N 1
ATOM 2094 C CA . TYR A 1 283 ? 14.711 7.059 0.127 1.00 98.00 283 TYR A CA 1
ATOM 2095 C C . TYR A 1 283 ? 15.163 5.889 1.022 1.00 98.00 283 TYR A C 1
ATOM 2097 O O . TYR A 1 283 ? 14.401 5.463 1.887 1.00 98.00 283 TYR A O 1
ATOM 2105 N N . GLU A 1 284 ? 16.397 5.394 0.896 1.00 97.69 284 GLU A N 1
ATOM 2106 C CA . GLU A 1 284 ? 16.920 4.261 1.681 1.00 97.69 284 GLU A CA 1
ATOM 2107 C C . GLU A 1 284 ? 16.717 4.414 3.205 1.00 97.69 284 GLU A C 1
ATOM 2109 O O . GLU A 1 284 ? 16.404 3.445 3.900 1.00 97.69 284 GLU A O 1
ATOM 2114 N N . GLU A 1 285 ? 16.827 5.638 3.732 1.00 97.50 285 GLU A N 1
ATOM 2115 C CA . GLU A 1 285 ? 16.538 5.931 5.141 1.00 97.50 285 GLU A CA 1
ATOM 2116 C C . GLU A 1 285 ? 15.081 5.602 5.517 1.00 97.50 285 GLU A C 1
ATOM 2118 O O . GLU A 1 285 ? 14.836 4.973 6.545 1.00 97.50 285 GLU A O 1
ATOM 2123 N N . ALA A 1 286 ? 14.105 5.972 4.683 1.00 98.00 286 ALA A N 1
ATOM 2124 C CA . ALA A 1 286 ? 12.686 5.703 4.923 1.00 98.00 286 ALA A CA 1
ATOM 2125 C C . ALA A 1 286 ? 12.362 4.199 4.853 1.00 98.00 286 ALA A C 1
ATOM 2127 O O . ALA A 1 286 ? 11.588 3.684 5.666 1.00 98.00 286 ALA A O 1
ATOM 2128 N N . LEU A 1 287 ? 13.006 3.467 3.939 1.00 98.19 287 LEU A N 1
ATOM 2129 C CA . LEU A 1 287 ? 12.883 2.008 3.831 1.00 98.19 287 LEU A CA 1
ATOM 2130 C C . LEU A 1 287 ? 13.399 1.314 5.110 1.00 98.19 287 LEU A C 1
ATOM 2132 O O . LEU A 1 287 ? 12.747 0.419 5.662 1.00 98.19 287 LEU A O 1
ATOM 2136 N N . ARG A 1 288 ? 14.545 1.762 5.641 1.00 96.75 288 ARG A N 1
ATOM 2137 C CA . ARG A 1 288 ? 15.116 1.244 6.899 1.00 96.75 288 ARG A CA 1
ATOM 2138 C C . ARG A 1 288 ? 14.295 1.641 8.120 1.00 96.75 288 ARG A C 1
ATOM 2140 O O . ARG A 1 288 ? 14.044 0.797 8.977 1.00 96.75 288 ARG A O 1
ATOM 2147 N N . ALA A 1 289 ? 13.815 2.881 8.174 1.00 97.88 289 ALA A N 1
ATOM 2148 C CA . ALA A 1 289 ? 12.932 3.355 9.237 1.00 97.88 289 ALA A CA 1
ATOM 2149 C C . ALA A 1 289 ? 11.600 2.585 9.269 1.00 97.88 289 ALA A C 1
ATOM 2151 O O . ALA A 1 289 ? 11.041 2.357 10.341 1.00 97.88 289 ALA A O 1
ATOM 2152 N N . THR A 1 290 ? 11.101 2.135 8.112 1.00 98.19 290 THR A N 1
ATOM 2153 C CA . THR A 1 290 ? 9.953 1.215 8.025 1.00 98.19 290 THR A CA 1
ATOM 2154 C C . THR A 1 290 ? 10.237 -0.129 8.669 1.00 98.19 290 THR A C 1
ATOM 2156 O O . THR A 1 290 ? 9.438 -0.587 9.478 1.00 98.19 290 THR A O 1
ATOM 2159 N N . THR A 1 291 ? 11.403 -0.708 8.402 1.00 95.38 291 THR A N 1
ATOM 2160 C CA . THR A 1 291 ? 11.819 -1.973 9.026 1.00 95.38 291 THR A CA 1
ATOM 2161 C C . THR A 1 291 ? 11.953 -1.841 10.545 1.00 95.38 291 THR A C 1
ATOM 2163 O O . THR A 1 291 ? 11.470 -2.690 11.288 1.00 95.38 291 THR A O 1
ATOM 2166 N N . ALA A 1 292 ? 12.574 -0.758 11.021 1.00 96.38 292 ALA A N 1
ATOM 2167 C CA . ALA A 1 292 ? 12.732 -0.506 12.452 1.00 96.38 292 ALA A CA 1
ATOM 2168 C C . ALA A 1 292 ? 11.377 -0.391 13.166 1.00 96.38 292 ALA A C 1
ATOM 2170 O O . ALA A 1 292 ? 11.159 -1.058 14.174 1.00 96.38 292 ALA A O 1
ATOM 2171 N N . ALA A 1 293 ? 10.449 0.385 12.603 1.00 97.38 293 ALA A N 1
ATOM 2172 C CA . ALA A 1 293 ? 9.124 0.555 13.184 1.00 97.38 293 ALA A CA 1
ATOM 2173 C C . ALA A 1 293 ? 8.263 -0.716 13.109 1.00 97.38 293 ALA A C 1
ATOM 2175 O O . ALA A 1 293 ? 7.497 -0.981 14.027 1.00 97.38 293 ALA A O 1
ATOM 2176 N N . ALA A 1 294 ? 8.395 -1.513 12.043 1.00 96.94 294 ALA A N 1
ATOM 2177 C CA . ALA A 1 294 ? 7.738 -2.813 11.948 1.00 96.94 294 ALA A CA 1
ATOM 2178 C C . ALA A 1 294 ? 8.207 -3.747 13.077 1.00 96.94 294 ALA A C 1
ATOM 2180 O O . ALA A 1 294 ? 7.381 -4.340 13.765 1.00 96.94 294 ALA A O 1
ATOM 2181 N N . ASN A 1 295 ? 9.519 -3.808 13.330 1.00 94.50 295 ASN A N 1
ATOM 2182 C CA . ASN A 1 295 ? 10.079 -4.606 14.424 1.00 94.50 295 ASN A CA 1
ATOM 2183 C C . ASN A 1 295 ? 9.608 -4.119 15.802 1.00 94.50 295 ASN A C 1
ATOM 2185 O O . ASN A 1 295 ? 9.246 -4.937 16.642 1.00 94.50 295 ASN A O 1
ATOM 2189 N N . GLU A 1 296 ? 9.597 -2.802 16.033 1.00 96.19 296 GLU A N 1
ATOM 2190 C CA . GLU A 1 296 ? 9.121 -2.204 17.288 1.00 96.19 296 GLU A CA 1
ATOM 2191 C C . GLU A 1 296 ? 7.640 -2.512 17.544 1.00 96.19 296 GLU A C 1
ATOM 2193 O O . GLU A 1 296 ? 7.259 -2.843 18.664 1.00 96.19 296 GLU A O 1
ATOM 2198 N N . ALA A 1 297 ? 6.821 -2.482 16.492 1.00 95.38 297 ALA A N 1
ATOM 2199 C CA . ALA A 1 297 ? 5.407 -2.828 16.560 1.00 95.38 297 ALA A CA 1
ATOM 2200 C C . ALA A 1 297 ? 5.136 -4.347 16.580 1.00 95.38 297 ALA A C 1
ATOM 2202 O O . ALA A 1 297 ? 3.979 -4.752 16.656 1.00 95.38 297 ALA A O 1
ATOM 2203 N N . GLY A 1 298 ? 6.163 -5.203 16.500 1.00 94.00 298 GLY A N 1
ATOM 2204 C CA . GLY A 1 298 ? 5.997 -6.661 16.476 1.00 94.00 298 GLY A CA 1
ATOM 2205 C C . GLY A 1 298 ? 5.386 -7.205 15.179 1.00 94.00 298 GLY A C 1
ATOM 2206 O O . GLY A 1 298 ? 4.768 -8.269 15.184 1.00 94.00 298 GLY A O 1
ATOM 2207 N N . VAL A 1 299 ? 5.537 -6.486 14.066 1.00 95.44 299 VAL A N 1
ATOM 2208 C CA . VAL A 1 299 ? 5.069 -6.905 12.740 1.00 95.44 299 VAL A CA 1
ATOM 2209 C C . VAL A 1 299 ? 5.996 -7.989 12.191 1.00 95.44 299 VAL A C 1
ATOM 2211 O O . VAL A 1 299 ? 7.170 -7.743 11.924 1.00 95.44 299 VAL A O 1
ATOM 2214 N N . SER A 1 300 ? 5.459 -9.195 12.000 1.00 84.38 300 SER A N 1
ATOM 2215 C CA . SER A 1 300 ? 6.200 -10.367 11.508 1.00 84.38 300 SER A CA 1
ATOM 2216 C C . SER A 1 300 ? 5.894 -10.737 10.051 1.00 84.38 300 SER A C 1
ATOM 2218 O O . SER A 1 300 ? 6.520 -11.648 9.510 1.00 84.38 300 SER A O 1
ATOM 2220 N N . GLY A 1 301 ? 4.957 -10.038 9.407 1.00 91.69 301 GLY A N 1
ATOM 2221 C CA . GLY A 1 301 ? 4.534 -10.303 8.035 1.00 91.69 301 GLY A CA 1
ATOM 2222 C C . GLY A 1 301 ? 3.628 -9.210 7.473 1.00 91.69 301 GLY A C 1
ATOM 2223 O O . GLY A 1 301 ? 3.283 -8.246 8.159 1.00 91.69 301 GLY A O 1
ATOM 2224 N N . THR A 1 302 ? 3.249 -9.365 6.209 1.00 97.31 302 THR A N 1
ATOM 2225 C CA . THR A 1 302 ? 2.393 -8.422 5.483 1.00 97.31 302 THR A CA 1
ATOM 2226 C C . THR A 1 302 ? 1.206 -9.152 4.849 1.00 97.31 302 THR A C 1
ATOM 2228 O O . THR A 1 302 ? 1.395 -10.277 4.386 1.00 97.31 302 THR A O 1
ATOM 2231 N N . PRO A 1 303 ? 0.023 -8.522 4.752 1.00 98.56 303 PRO A N 1
ATOM 2232 C CA . PRO A 1 303 ? -0.329 -7.222 5.316 1.00 98.56 303 PRO A CA 1
ATOM 2233 C C . PRO A 1 303 ? -0.543 -7.286 6.840 1.00 98.56 303 PRO A C 1
ATOM 2235 O O . PRO A 1 303 ? -1.115 -8.242 7.359 1.00 98.56 303 PRO A O 1
ATOM 2238 N N . THR A 1 304 ? -0.107 -6.246 7.553 1.00 98.75 304 THR A N 1
ATOM 2239 C CA . THR A 1 304 ? -0.426 -6.035 8.976 1.00 98.75 304 THR A CA 1
ATOM 2240 C C . THR A 1 304 ? -0.849 -4.588 9.193 1.00 98.75 304 THR A C 1
ATOM 2242 O O . THR A 1 304 ? -0.177 -3.671 8.719 1.00 98.75 304 THR A O 1
ATOM 2245 N N . LEU A 1 305 ? -1.929 -4.376 9.944 1.00 98.75 305 LEU A N 1
ATOM 2246 C CA . LEU A 1 305 ? -2.361 -3.054 10.389 1.00 98.75 305 LEU A CA 1
ATOM 2247 C C . LEU A 1 305 ? -1.923 -2.829 11.836 1.00 98.75 305 LEU A C 1
ATOM 2249 O O . LEU A 1 305 ? -2.035 -3.725 12.671 1.00 98.75 305 LEU A O 1
ATOM 2253 N N . VAL A 1 306 ? -1.441 -1.627 12.143 1.00 98.56 306 VAL A N 1
ATOM 2254 C CA . VAL A 1 306 ? -1.181 -1.176 13.514 1.00 98.56 306 VAL A CA 1
ATOM 2255 C C . VAL A 1 306 ? -2.164 -0.070 13.856 1.00 98.56 306 VAL A C 1
ATOM 2257 O O . VAL A 1 306 ? -2.165 0.980 13.215 1.00 98.56 306 VAL A O 1
ATOM 2260 N N . VAL A 1 307 ? -2.982 -0.310 14.878 1.00 97.62 307 VAL A N 1
ATOM 2261 C CA . VAL A 1 307 ? -4.098 0.544 15.292 1.00 97.62 307 VAL A CA 1
ATOM 2262 C C . VAL A 1 307 ? -4.018 0.763 16.800 1.00 97.62 307 VAL A C 1
ATOM 2264 O O . VAL A 1 307 ? -4.102 -0.192 17.577 1.00 97.62 307 VAL A O 1
ATOM 2267 N N . GLY A 1 308 ? -3.807 2.007 17.236 1.00 89.81 308 GLY A N 1
ATOM 2268 C CA . GLY A 1 308 ? -3.667 2.320 18.666 1.00 89.81 308 GLY A CA 1
ATOM 2269 C C . GLY A 1 308 ? -2.569 1.500 19.365 1.00 89.81 308 GLY A C 1
ATOM 2270 O O . GLY A 1 308 ? -2.758 1.037 20.486 1.00 89.81 308 GLY A O 1
ATOM 2271 N N . GLY A 1 309 ? -1.455 1.233 18.672 1.00 89.38 309 GLY A N 1
ATOM 2272 C CA . GLY A 1 309 ? -0.342 0.419 19.180 1.00 89.38 309 GLY A CA 1
ATOM 2273 C C . GLY A 1 309 ? -0.568 -1.100 19.158 1.00 89.38 309 GLY A C 1
ATOM 2274 O O . GLY A 1 309 ? 0.304 -1.842 19.603 1.00 89.38 309 GLY A O 1
ATOM 2275 N N . ARG A 1 310 ? -1.703 -1.583 18.637 1.00 93.75 310 ARG A N 1
ATOM 2276 C CA . ARG A 1 310 ? -2.012 -3.016 18.501 1.00 93.75 310 ARG A CA 1
ATOM 2277 C C . ARG A 1 310 ? -1.874 -3.458 17.052 1.00 93.75 310 ARG A C 1
ATOM 2279 O O . ARG A 1 310 ? -2.368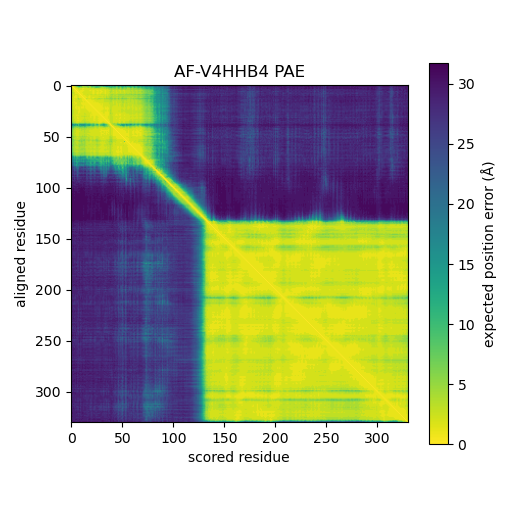 -2.772 16.162 1.00 93.75 310 ARG A O 1
ATOM 2286 N N . THR A 1 311 ? -1.250 -4.606 16.817 1.00 96.81 311 THR A N 1
ATOM 2287 C CA . THR A 1 311 ? -1.219 -5.248 15.499 1.00 96.81 311 THR A CA 1
ATOM 2288 C C . THR A 1 311 ? -2.487 -6.066 15.264 1.00 96.81 311 THR A C 1
ATOM 2290 O O . THR A 1 311 ? -2.970 -6.757 16.160 1.00 96.81 311 THR A O 1
ATOM 2293 N N . VAL A 1 312 ? -3.020 -6.009 14.046 1.00 97.44 312 VAL A N 1
ATOM 2294 C CA . VAL A 1 312 ? -4.132 -6.846 13.587 1.00 97.44 312 VAL A CA 1
ATOM 2295 C C . VAL A 1 312 ? -3.909 -7.250 12.130 1.00 97.44 312 VAL A C 1
ATOM 2297 O O . VAL A 1 312 ? -3.367 -6.484 11.330 1.00 97.44 312 VAL A O 1
ATOM 2300 N N . SER A 1 313 ? -4.284 -8.484 11.791 1.00 96.38 313 SER A N 1
ATOM 2301 C CA . SER A 1 313 ? -4.287 -8.946 10.401 1.00 96.38 313 SER A CA 1
ATOM 2302 C C . SER A 1 313 ? -5.593 -8.514 9.734 1.00 96.38 313 SER A C 1
ATOM 2304 O O . SER A 1 313 ? -6.652 -8.829 10.281 1.00 96.38 313 SER A O 1
ATOM 2306 N N . PRO A 1 314 ? -5.549 -7.869 8.555 1.00 95.12 314 PRO A N 1
ATOM 2307 C CA . PRO A 1 314 ? -6.761 -7.402 7.889 1.00 95.12 314 PRO A CA 1
ATOM 2308 C C . PRO A 1 314 ? -7.659 -8.537 7.375 1.00 95.12 314 PRO A C 1
ATOM 2310 O O . PRO A 1 314 ? -8.816 -8.287 7.081 1.00 95.12 314 PRO A O 1
ATOM 2313 N N . PHE A 1 315 ? -7.177 -9.785 7.323 1.00 94.19 315 PHE A N 1
ATOM 2314 C CA . PHE A 1 315 ? -8.001 -10.953 6.970 1.00 94.19 315 PHE A CA 1
ATOM 2315 C C . PHE A 1 315 ? -8.927 -11.418 8.102 1.00 94.19 315 PHE A C 1
ATOM 2317 O O . PHE A 1 315 ? -9.745 -12.313 7.912 1.00 94.19 315 PHE A O 1
ATOM 2324 N N . GLN A 1 316 ? -8.795 -10.833 9.293 1.00 94.38 316 GLN A N 1
ATOM 2325 C CA . GLN A 1 316 ? -9.778 -10.957 10.363 1.00 94.38 316 GLN A CA 1
ATOM 2326 C C . GLN A 1 316 ? -10.605 -9.668 10.383 1.00 94.38 316 GLN A C 1
ATOM 2328 O O . GLN A 1 316 ? -10.379 -8.801 11.229 1.00 94.38 316 GLN A O 1
ATOM 2333 N N . GLU A 1 317 ? -11.509 -9.506 9.415 1.00 96.81 317 GLU A N 1
ATOM 2334 C CA . GLU A 1 317 ? -12.226 -8.244 9.166 1.00 96.81 317 GLU A CA 1
ATOM 2335 C C . GLU A 1 317 ? -13.000 -7.752 10.398 1.00 96.81 317 GLU A C 1
ATOM 2337 O O . GLU A 1 317 ? -12.783 -6.625 10.841 1.00 96.81 317 GLU A O 1
ATOM 2342 N N . ASP A 1 318 ? -13.804 -8.616 11.032 1.00 96.62 318 ASP A N 1
ATOM 2343 C CA . ASP A 1 318 ? -14.554 -8.281 12.256 1.00 96.62 318 ASP A CA 1
ATOM 2344 C C . ASP A 1 318 ? -13.632 -7.824 13.395 1.00 96.62 318 ASP A C 1
ATOM 2346 O O . ASP A 1 318 ? -13.902 -6.843 14.095 1.00 96.62 318 ASP A O 1
ATOM 2350 N N . GLN A 1 319 ? -12.502 -8.517 13.575 1.00 96.69 319 GLN A N 1
ATOM 2351 C CA . GLN A 1 319 ? -11.510 -8.138 14.578 1.00 96.69 319 GLN A CA 1
ATOM 2352 C C . GLN A 1 319 ? -10.866 -6.794 14.227 1.00 96.69 319 GLN A C 1
ATOM 2354 O O . GLN A 1 319 ? -10.652 -5.969 15.114 1.00 96.69 319 GLN A O 1
ATOM 2359 N N . THR A 1 320 ? -10.561 -6.568 12.950 1.00 97.75 320 THR A N 1
ATOM 2360 C CA . THR A 1 320 ? -9.958 -5.328 12.456 1.00 97.75 320 THR A CA 1
ATOM 2361 C C . THR A 1 320 ? -10.881 -4.141 12.705 1.00 97.75 320 THR A C 1
ATOM 2363 O O . THR A 1 320 ? -10.445 -3.159 13.308 1.00 97.75 320 THR A O 1
ATOM 2366 N N . ARG A 1 321 ? -12.165 -4.260 12.344 1.00 97.88 321 ARG A N 1
ATOM 2367 C CA . ARG A 1 321 ? -13.202 -3.250 12.609 1.00 97.88 321 ARG A CA 1
ATOM 2368 C C . ARG A 1 321 ? -13.324 -2.956 14.099 1.00 97.88 321 ARG A C 1
ATOM 2370 O O . ARG A 1 321 ? -13.155 -1.815 14.518 1.00 97.88 321 ARG A O 1
ATOM 2377 N N . SER A 1 322 ? -13.463 -3.999 14.918 1.00 97.19 322 SER A N 1
ATOM 2378 C CA . SER A 1 322 ? -13.553 -3.858 16.376 1.00 97.19 322 SER A CA 1
ATOM 2379 C C . SER A 1 322 ? -12.329 -3.153 16.979 1.00 97.19 322 SER A C 1
ATOM 2381 O O . SER A 1 322 ? -12.453 -2.326 17.890 1.00 97.19 322 SER A O 1
ATOM 2383 N N . VAL A 1 323 ? -11.129 -3.450 16.471 1.00 97.50 323 VAL A N 1
ATOM 2384 C CA . VAL A 1 323 ? -9.882 -2.815 16.908 1.00 97.50 323 VAL A CA 1
ATOM 2385 C C . VAL A 1 323 ? -9.840 -1.329 16.534 1.00 97.50 323 VAL A C 1
ATOM 2387 O O . VAL A 1 323 ? -9.391 -0.534 17.366 1.00 97.50 323 VAL A O 1
ATOM 2390 N N . ILE A 1 324 ? -10.314 -0.958 15.341 1.00 97.31 324 ILE A N 1
ATOM 2391 C CA . ILE A 1 324 ? -10.429 0.435 14.878 1.00 97.31 324 ILE A CA 1
ATOM 2392 C C . ILE A 1 324 ? -11.450 1.202 15.714 1.00 97.31 324 ILE A C 1
ATOM 2394 O O . ILE A 1 324 ? -11.100 2.208 16.323 1.00 97.31 324 ILE A O 1
ATOM 2398 N N . GLU A 1 325 ? -12.670 0.693 15.835 1.00 96.62 325 GLU A N 1
ATOM 2399 C CA . GLU A 1 325 ? -13.762 1.346 16.569 1.00 96.62 325 GLU A CA 1
ATOM 2400 C C . GLU A 1 325 ? -13.410 1.568 18.042 1.00 96.62 325 GLU A C 1
ATOM 2402 O O . GLU A 1 325 ? -13.656 2.636 18.607 1.00 96.62 325 GLU A O 1
ATOM 2407 N N . SER A 1 326 ? -12.753 0.579 18.657 1.00 96.62 326 SER A N 1
ATOM 2408 C CA . SER A 1 326 ? -12.236 0.718 20.018 1.00 96.62 326 SER A CA 1
ATOM 2409 C C . SER A 1 326 ? -11.182 1.818 20.119 1.00 96.62 326 SER A C 1
ATOM 2411 O O . SER A 1 326 ? -11.107 2.484 21.142 1.00 96.62 326 SER A O 1
ATOM 2413 N N . ALA A 1 327 ? -10.328 1.988 19.107 1.00 95.94 327 ALA A N 1
ATOM 2414 C CA . ALA A 1 327 ? -9.300 3.023 19.124 1.00 95.94 327 ALA A CA 1
ATOM 2415 C C . ALA A 1 327 ? -9.898 4.420 18.910 1.00 95.94 327 ALA A C 1
ATOM 2417 O O . ALA A 1 327 ? -9.459 5.350 19.569 1.00 95.94 327 ALA A O 1
ATOM 2418 N N . VAL A 1 328 ? -10.905 4.551 18.041 1.00 93.44 328 VAL A N 1
ATOM 2419 C CA . VAL A 1 328 ? -11.606 5.821 17.773 1.00 93.44 328 VAL A CA 1
ATOM 2420 C C . VAL A 1 328 ? -12.410 6.291 18.989 1.00 93.44 328 VAL A C 1
ATOM 2422 O O . VAL A 1 328 ? -12.557 7.486 19.217 1.00 93.44 328 VAL A O 1
ATOM 2425 N N . SER A 1 329 ? -12.916 5.354 19.794 1.00 88.31 329 SER A N 1
ATOM 2426 C CA . SER A 1 329 ? -13.753 5.659 20.962 1.00 88.31 329 SER A CA 1
ATOM 2427 C C . SER A 1 329 ? -12.977 6.027 22.241 1.00 88.31 329 SER A C 1
ATOM 2429 O O . SER A 1 329 ? -13.620 6.333 23.247 1.00 88.31 329 SER A O 1
ATOM 2431 N N . ASN A 1 330 ? -11.640 5.941 22.246 1.00 68.81 330 ASN A N 1
ATOM 2432 C CA . ASN A 1 330 ? -10.777 6.220 23.409 1.00 68.81 330 ASN A CA 1
ATOM 2433 C C . ASN A 1 330 ? -10.086 7.580 23.291 1.00 68.81 330 ASN A C 1
ATOM 2435 O O . ASN A 1 330 ? -9.943 8.240 24.346 1.00 68.81 330 ASN A O 1
#

Radius of gyration: 26.7 Å; Cα contacts (8 Å, |Δi|>4): 488; chains: 1; bounding box: 48×79×73 Å

Secondary structure (DSSP, 8-state):
-PPPB-TTT--B-SSHHHHHHHHHHHH-B-TTT--B--TT-THHHHHHHHHHSGGG--HHHHHHHHHHH-PPPHHHHHHHH-TTGGGT---S----------------------------------------PPP-STTTTPPPPS-GGG-SS-EES-TT-SEEEEEEE-TT-HHHHHHHTTHHHHHIIIIITTTSEEEEEEE--EETTEETTSTTHHHHHHHHHHHHHH-GGGHHHHHHHHHHHPPPTTS----HHHHHHHHHHTT-S-THHHHHHHHTTTTHHHHHHHHHHHHHTT--SSSEEEETTEEE-TTSHHHHHHHHHHHHT-

Foldseek 3Di:
DPFQAALAPRDGDPDLVVSQCCLCPVFVAGRVHSHHDDPDDCLVVLLCCLQPVVVVDDPVSVVVSCVSHNRDDPVSNCVPPNPPRVPPPPDDDDDDDDDDDDDDDDDDDDDDDDDDDDDDDDDDDDDDDPPPAQDDALLQQFAFEPCLLVPQFQKGAYPQALWEKEWEAFLQDLLQLVCLLPVVSVCSVPARVVRNYMYTYAHQQDDPRAGDLDNLRLLLRQLLSLLSNPPSSLNSSLSNQSSNDHDHSNDSQSDLVNSLVSCVNNPRVDSVSSNCSNVVVPPPVSNVVSNVVCVVLVNPDPRWMQIPSHIDDCVVVVVVVVSSVVRSVD

Mean predicted aligned error: 16.53 Å

Solvent-accessible surface area (backbone atoms only — not comparable to full-atom values): 19042 Å² total; per-residue (Å²): 127,85,67,37,49,22,66,78,77,64,52,72,28,98,37,62,69,55,19,40,49,45,22,34,77,77,55,31,18,39,53,90,78,34,56,69,53,77,81,91,59,64,57,64,56,30,52,45,38,67,45,77,36,52,91,75,50,50,76,66,55,45,52,52,26,34,72,71,66,47,77,78,49,74,66,59,36,46,78,76,42,42,86,68,52,81,72,63,80,82,71,94,79,86,82,84,87,78,90,81,90,79,88,82,89,80,90,79,90,84,90,79,88,84,86,87,86,83,91,82,88,85,88,81,91,77,95,68,82,77,75,80,70,63,57,74,50,57,51,28,64,48,49,63,35,95,60,52,83,79,43,95,50,50,50,32,15,42,86,81,24,74,32,65,33,38,37,36,28,34,83,55,40,68,60,26,21,56,39,58,82,39,64,44,32,53,50,32,58,71,29,24,72,70,31,46,23,18,44,31,52,39,48,48,27,47,51,98,92,38,54,36,74,38,87,32,34,56,33,44,47,21,28,54,50,32,36,34,72,78,38,52,81,32,29,39,13,31,49,52,43,42,42,78,64,55,67,67,43,90,52,83,62,47,40,50,69,52,51,25,50,47,24,52,61,26,59,33,91,63,32,63,51,25,34,53,22,34,78,69,59,44,63,56,67,60,38,50,51,36,28,53,51,34,56,76,61,66,55,88,62,62,44,29,36,33,41,80,88,38,72,40,49,68,91,43,52,72,61,39,51,52,49,47,55,56,45,58,75,107